Protein AF-A0A9P7J8B0-F1 (afdb_monomer_lite)

Structure (mmCIF, N/CA/C/O backbone):
data_AF-A0A9P7J8B0-F1
#
_entry.id   AF-A0A9P7J8B0-F1
#
loop_
_atom_site.group_PDB
_atom_site.id
_atom_site.type_symbol
_atom_site.label_atom_id
_atom_site.label_alt_id
_atom_site.label_comp_id
_atom_site.label_asym_id
_atom_site.label_entity_id
_atom_site.label_seq_id
_atom_site.pdbx_PDB_ins_code
_atom_site.Cartn_x
_atom_site.Cartn_y
_atom_site.Cartn_z
_atom_site.occupancy
_atom_site.B_iso_or_equiv
_atom_site.auth_seq_id
_atom_site.auth_comp_id
_atom_site.auth_asym_id
_atom_site.auth_atom_id
_atom_site.pdbx_PDB_model_num
ATOM 1 N N . MET A 1 1 ? 29.491 -67.004 5.719 1.00 37.22 1 MET A N 1
ATOM 2 C CA . MET A 1 1 ? 29.593 -65.537 5.887 1.00 37.22 1 MET A CA 1
ATOM 3 C C . MET A 1 1 ? 28.404 -64.951 5.129 1.00 37.22 1 MET A C 1
ATOM 5 O O . MET A 1 1 ? 28.504 -64.838 3.924 1.00 37.22 1 MET A O 1
ATOM 9 N N . VAL A 1 2 ? 27.178 -65.115 5.636 1.00 41.69 2 VAL A N 1
ATOM 10 C CA . VAL A 1 2 ? 26.377 -64.224 6.513 1.00 41.69 2 VAL A CA 1
ATOM 11 C C . VAL A 1 2 ? 26.100 -62.849 5.887 1.00 41.69 2 VAL A C 1
ATOM 13 O O . VAL A 1 2 ? 26.909 -61.933 6.013 1.00 41.69 2 VAL A O 1
ATOM 16 N N . ASP A 1 3 ? 24.936 -62.773 5.234 1.00 47.66 3 ASP A N 1
ATOM 17 C CA . ASP A 1 3 ? 24.148 -61.586 4.881 1.00 47.66 3 ASP A CA 1
ATOM 18 C C . ASP A 1 3 ? 23.674 -60.799 6.113 1.00 47.66 3 ASP A C 1
ATOM 20 O O . ASP A 1 3 ? 23.389 -61.406 7.147 1.00 47.66 3 ASP A O 1
ATOM 24 N N . ALA A 1 4 ? 23.479 -59.481 5.967 1.00 54.53 4 ALA A N 1
ATOM 25 C CA . ALA A 1 4 ? 22.454 -58.724 6.701 1.00 54.53 4 ALA A CA 1
ATOM 26 C C . ALA A 1 4 ? 22.261 -57.303 6.127 1.00 54.53 4 ALA A C 1
ATOM 28 O O . ALA A 1 4 ? 23.045 -56.392 6.395 1.00 54.53 4 ALA A O 1
ATOM 29 N N . SER A 1 5 ? 21.167 -57.103 5.389 1.00 54.56 5 SER A N 1
ATOM 30 C CA . SER A 1 5 ? 20.505 -55.803 5.223 1.00 54.56 5 SER A CA 1
ATOM 31 C C . SER A 1 5 ? 19.643 -55.552 6.463 1.00 54.56 5 SER A C 1
ATOM 33 O O . SER A 1 5 ? 18.895 -56.436 6.871 1.00 54.56 5 SER A O 1
ATOM 35 N N . ASN A 1 6 ? 19.772 -54.384 7.093 1.00 60.09 6 ASN A N 1
ATOM 36 C CA . ASN A 1 6 ? 19.116 -54.080 8.366 1.00 60.09 6 ASN A CA 1
ATOM 37 C C . ASN A 1 6 ? 17.975 -53.073 8.143 1.00 60.09 6 ASN A C 1
ATOM 39 O O . ASN A 1 6 ? 18.220 -51.873 8.008 1.00 60.09 6 ASN A O 1
ATOM 43 N N . ASP A 1 7 ? 16.741 -53.576 8.120 1.00 48.34 7 ASP A N 1
ATOM 44 C CA . ASP A 1 7 ? 15.512 -52.786 8.208 1.00 48.34 7 ASP A CA 1
ATOM 45 C C . ASP A 1 7 ? 15.263 -52.341 9.658 1.00 48.34 7 ASP A C 1
ATOM 47 O O . ASP A 1 7 ? 15.370 -53.132 10.599 1.00 48.34 7 ASP A O 1
ATOM 51 N N . ARG A 1 8 ? 14.867 -51.077 9.859 1.00 54.34 8 ARG A N 1
ATOM 52 C CA . ARG A 1 8 ? 14.283 -50.599 11.123 1.00 54.34 8 ARG A CA 1
ATOM 53 C C . ARG A 1 8 ? 12.963 -49.876 10.877 1.00 54.34 8 ARG A C 1
ATOM 55 O O . ARG A 1 8 ? 12.915 -48.798 10.294 1.00 54.34 8 ARG A O 1
ATOM 62 N N . VAL A 1 9 ? 11.915 -50.504 11.399 1.00 50.00 9 VAL A N 1
ATOM 63 C CA . VAL A 1 9 ? 10.541 -50.025 11.566 1.00 50.00 9 VAL A CA 1
ATOM 64 C C . VAL A 1 9 ? 10.487 -48.972 12.679 1.00 50.00 9 VAL A C 1
ATOM 66 O O . VAL A 1 9 ? 11.051 -49.188 13.752 1.00 50.00 9 VAL A O 1
ATOM 69 N N . VAL A 1 10 ? 9.771 -47.866 12.454 1.00 53.06 10 VAL A N 1
ATOM 70 C CA . VAL A 1 10 ? 9.334 -46.940 13.514 1.00 53.06 10 VAL A CA 1
ATOM 71 C C . VAL A 1 10 ? 7.856 -47.223 13.831 1.00 53.06 10 VAL A C 1
ATOM 73 O O . VAL A 1 10 ? 7.042 -47.253 12.906 1.00 53.06 10 VAL A O 1
ATOM 76 N N . PRO A 1 11 ? 7.502 -47.460 15.107 1.00 51.06 11 PRO A N 1
ATOM 77 C CA . PRO A 1 11 ? 6.135 -47.696 15.556 1.00 51.06 11 PRO A CA 1
ATOM 78 C C . PRO A 1 11 ? 5.376 -46.373 15.744 1.00 51.06 11 PRO A C 1
ATOM 80 O O . PRO A 1 11 ? 5.976 -45.353 16.071 1.00 51.06 11 PRO A O 1
ATOM 83 N N . ASP A 1 12 ? 4.051 -46.444 15.605 1.00 53.09 12 ASP A N 1
ATOM 84 C CA . ASP A 1 12 ? 3.064 -45.379 15.871 1.00 53.09 12 ASP A CA 1
ATOM 85 C C . ASP A 1 12 ? 2.659 -44.447 14.708 1.00 53.09 12 ASP A C 1
ATOM 87 O O . ASP A 1 12 ? 2.315 -43.281 14.894 1.00 53.09 12 ASP A O 1
ATOM 91 N N . ALA A 1 13 ? 2.592 -44.988 13.487 1.00 47.16 13 ALA A N 1
ATOM 92 C CA . ALA A 1 13 ? 1.747 -44.423 12.433 1.00 47.16 13 ALA A CA 1
ATOM 93 C C . ALA A 1 13 ? 0.475 -45.272 12.284 1.00 47.16 13 ALA A C 1
ATOM 95 O O . ALA A 1 13 ? 0.514 -46.394 11.778 1.00 47.16 13 ALA A O 1
ATOM 96 N N . LEU A 1 14 ? -0.664 -44.738 12.731 1.00 49.16 14 LEU A N 1
ATOM 97 C CA . LEU A 1 14 ? -1.969 -45.339 12.460 1.00 49.16 14 LEU A CA 1
ATOM 98 C C . LEU A 1 14 ? -2.249 -45.305 10.941 1.00 49.16 14 LEU A C 1
ATOM 100 O O . LEU A 1 14 ? -2.168 -44.236 10.329 1.00 49.16 14 LEU A O 1
ATOM 104 N N . PRO A 1 15 ? -2.607 -46.441 10.317 1.00 54.59 15 PRO A N 1
ATOM 105 C CA . PRO A 1 15 ? -2.931 -46.502 8.898 1.00 54.59 15 PRO A CA 1
ATOM 106 C C . PRO A 1 15 ? -4.302 -45.863 8.635 1.00 54.59 15 PRO A C 1
ATOM 108 O O . PRO A 1 15 ? -5.337 -46.397 9.036 1.00 54.59 15 PRO A O 1
ATOM 111 N N . LEU A 1 16 ? -4.336 -44.732 7.927 1.00 53.28 16 LEU A N 1
ATOM 112 C CA . LEU A 1 16 ? -5.589 -44.183 7.406 1.00 53.28 16 LEU A CA 1
ATOM 113 C C . LEU A 1 16 ? -6.029 -45.000 6.187 1.00 53.28 16 LEU A C 1
ATOM 115 O O . LEU A 1 16 ? -5.570 -44.816 5.063 1.00 53.28 16 LEU A O 1
ATOM 119 N N . THR A 1 17 ? -6.927 -45.941 6.454 1.00 52.81 17 THR A N 1
ATOM 120 C CA . THR A 1 17 ? -7.684 -46.730 5.482 1.00 52.81 17 THR A CA 1
ATOM 121 C C . THR A 1 17 ? -8.496 -45.849 4.518 1.00 52.81 17 THR A C 1
ATOM 123 O O . THR A 1 17 ? -9.108 -44.878 4.970 1.00 52.81 17 THR A O 1
ATOM 126 N N . PRO A 1 18 ? -8.643 -46.225 3.234 1.00 51.56 18 PRO A N 1
ATOM 127 C CA . PRO A 1 18 ? -9.634 -45.630 2.348 1.00 51.56 18 PRO A CA 1
ATOM 128 C C . PRO A 1 18 ? -11.002 -46.281 2.606 1.00 51.56 18 PRO A C 1
ATOM 130 O O . PRO A 1 18 ? -11.183 -47.472 2.358 1.00 51.56 18 PRO A O 1
ATOM 133 N N . GLN A 1 19 ? -11.990 -45.519 3.085 1.00 46.62 19 GLN A N 1
ATOM 134 C CA . GLN A 1 19 ? -13.380 -45.984 3.136 1.00 46.62 19 GLN A CA 1
ATOM 135 C C . GLN A 1 19 ? -14.340 -44.982 2.496 1.00 46.62 19 GLN A C 1
ATOM 137 O O . GLN A 1 19 ? -14.723 -43.967 3.069 1.00 46.62 19 GLN A O 1
ATOM 142 N N . ALA A 1 20 ? -14.775 -45.341 1.292 1.00 46.34 20 ALA A N 1
ATOM 143 C CA . ALA A 1 20 ? -16.073 -44.965 0.764 1.00 46.34 20 ALA A CA 1
ATOM 144 C C . ALA A 1 20 ? -17.175 -45.761 1.491 1.00 46.34 20 ALA A C 1
ATOM 146 O O . ALA A 1 20 ? -17.024 -46.976 1.634 1.00 46.34 20 ALA A O 1
ATOM 147 N N . LYS A 1 21 ? -18.278 -45.092 1.881 1.00 53.06 21 LYS A N 1
ATOM 148 C CA . LYS A 1 21 ? -19.697 -45.532 1.775 1.00 53.06 21 LYS A CA 1
ATOM 149 C C . LYS A 1 21 ? -20.647 -44.678 2.644 1.00 53.06 21 LYS A C 1
ATOM 151 O O . LYS A 1 21 ? -20.599 -44.691 3.865 1.00 53.06 21 LYS A O 1
ATOM 156 N N . THR A 1 22 ? -21.528 -43.948 1.959 1.00 48.28 22 THR A N 1
ATOM 157 C CA . THR A 1 22 ? -22.998 -43.906 2.141 1.00 48.28 22 THR A CA 1
ATOM 158 C C . THR A 1 22 ? -23.629 -44.354 3.478 1.00 48.28 22 THR A C 1
ATOM 160 O O . THR A 1 22 ? -23.608 -45.538 3.783 1.00 48.28 22 THR A O 1
ATOM 163 N N . GLN A 1 23 ? -24.387 -43.450 4.137 1.00 50.22 23 GLN A N 1
ATOM 164 C CA . GLN A 1 23 ? -25.724 -43.660 4.765 1.00 50.22 23 GLN A CA 1
ATOM 165 C C . GLN A 1 23 ? -26.264 -42.321 5.347 1.00 50.22 23 GLN A C 1
ATOM 167 O O . GLN A 1 23 ? -25.655 -41.721 6.216 1.00 50.22 23 GLN A O 1
ATOM 172 N N . LYS A 1 24 ? -27.245 -41.661 4.708 1.00 47.91 24 LYS A N 1
ATOM 173 C CA . LYS A 1 24 ? -28.716 -41.694 4.929 1.00 47.91 24 LYS A CA 1
ATOM 174 C C . LYS A 1 24 ? -29.258 -41.048 6.235 1.00 47.91 24 LYS A C 1
ATOM 176 O O . LYS A 1 24 ? -29.089 -41.580 7.320 1.00 47.91 24 LYS A O 1
ATOM 181 N N . LYS A 1 25 ? -30.151 -40.060 6.002 1.00 48.41 25 LYS A N 1
ATOM 182 C CA . LYS A 1 25 ? -31.385 -39.650 6.735 1.00 48.41 25 LYS A CA 1
ATOM 183 C C . LYS A 1 25 ? -31.303 -38.624 7.895 1.00 48.41 25 LYS A C 1
ATOM 185 O O . LYS A 1 25 ? -31.112 -38.992 9.044 1.00 48.41 25 LYS A O 1
ATOM 190 N N . LYS A 1 26 ? -31.833 -37.414 7.637 1.00 56.84 26 LYS A N 1
ATOM 191 C CA . LYS A 1 26 ? -33.160 -36.989 8.151 1.00 56.84 26 LYS A CA 1
ATOM 192 C C . LYS A 1 26 ? -33.756 -35.833 7.325 1.00 56.84 26 LYS A C 1
ATOM 194 O O . LYS A 1 26 ? -33.230 -34.731 7.293 1.00 56.84 26 LYS A O 1
ATOM 199 N N . ARG A 1 27 ? -34.876 -36.127 6.653 1.00 52.41 27 ARG A N 1
ATOM 200 C CA . ARG A 1 27 ? -35.791 -35.174 6.000 1.00 52.41 27 ARG A CA 1
ATOM 201 C C . ARG A 1 27 ? -36.697 -34.538 7.061 1.00 52.41 27 ARG A C 1
ATOM 203 O O . ARG A 1 27 ? -37.257 -35.273 7.873 1.00 52.41 27 ARG A O 1
ATOM 210 N N . ARG A 1 28 ? -36.966 -33.234 6.953 1.00 56.78 28 ARG A N 1
ATOM 211 C CA . ARG A 1 28 ? -38.279 -32.658 7.284 1.00 56.78 28 ARG A CA 1
ATOM 212 C C . ARG A 1 28 ? -38.699 -31.710 6.161 1.00 56.78 28 ARG A C 1
ATOM 214 O O . ARG A 1 28 ? -37.891 -30.965 5.624 1.00 56.78 28 ARG A O 1
ATOM 221 N N . SER A 1 29 ? -39.943 -31.892 5.746 1.00 44.03 29 SER A N 1
ATOM 222 C CA . SER A 1 29 ? -40.601 -31.364 4.558 1.00 44.03 29 SER A CA 1
ATOM 223 C C . SER A 1 29 ? -41.244 -30.006 4.806 1.00 44.03 29 SER A C 1
ATOM 225 O O . SER A 1 29 ? -41.962 -29.893 5.793 1.00 44.03 29 SER A O 1
ATOM 227 N N . ASN A 1 30 ? -41.149 -29.087 3.843 1.00 51.12 30 ASN A N 1
ATOM 228 C CA . ASN A 1 30 ? -42.168 -28.059 3.621 1.00 51.12 30 ASN A CA 1
ATOM 229 C C . ASN A 1 30 ? -42.712 -28.229 2.196 1.00 51.12 30 ASN A C 1
ATOM 231 O O . ASN A 1 30 ? -41.947 -28.319 1.237 1.00 51.12 30 ASN A O 1
ATOM 235 N N . LYS A 1 31 ? -44.035 -28.364 2.089 1.00 53.16 31 LYS A N 1
ATOM 236 C CA . LYS A 1 31 ? -44.800 -28.532 0.849 1.00 53.16 31 LYS A CA 1
ATOM 237 C C . LYS A 1 31 ? -45.424 -27.172 0.494 1.00 53.16 31 LYS A C 1
ATOM 239 O O . LYS A 1 31 ? -46.078 -26.611 1.371 1.00 53.16 31 LYS A O 1
ATOM 244 N N . PRO A 1 32 ? -45.264 -26.650 -0.732 1.00 48.50 32 PRO A N 1
ATOM 245 C CA . PRO A 1 32 ? -46.053 -25.524 -1.225 1.00 48.50 32 PRO A CA 1
ATOM 246 C C . PRO A 1 32 ? -47.445 -26.004 -1.670 1.00 48.50 32 PRO A C 1
ATOM 248 O O . PRO A 1 32 ? -47.587 -27.113 -2.192 1.00 48.50 32 PRO A O 1
ATOM 251 N N . LYS A 1 33 ? -48.473 -25.177 -1.452 1.00 57.22 33 LYS A N 1
ATOM 252 C CA . LYS A 1 33 ? -49.839 -25.402 -1.940 1.00 57.22 33 LYS A CA 1
ATOM 253 C C . LYS A 1 33 ? -50.182 -24.312 -2.963 1.00 57.22 33 LYS A C 1
ATOM 255 O O . LYS A 1 33 ? -50.280 -23.147 -2.609 1.00 57.22 33 LYS A O 1
ATOM 260 N N . THR A 1 34 ? -50.232 -24.769 -4.210 1.00 37.31 34 THR A N 1
ATOM 261 C CA . THR A 1 34 ? -51.051 -24.391 -5.374 1.00 37.31 34 THR A CA 1
ATOM 262 C C . THR A 1 34 ? -51.676 -22.991 -5.448 1.00 37.31 34 THR A C 1
ATOM 264 O O . THR A 1 34 ? -52.534 -22.649 -4.640 1.00 37.31 34 THR A O 1
ATOM 267 N N . ALA A 1 35 ? -51.328 -22.273 -6.522 1.00 47.09 35 ALA A N 1
ATOM 268 C CA . ALA A 1 35 ? -52.166 -21.275 -7.182 1.00 47.09 35 ALA A CA 1
ATOM 269 C C . ALA A 1 35 ? -52.715 -21.876 -8.490 1.00 47.09 35 ALA A C 1
ATOM 271 O O . ALA A 1 35 ? -52.088 -22.756 -9.084 1.00 47.09 35 ALA A O 1
ATOM 272 N N . ASP A 1 36 ? -53.912 -21.427 -8.842 1.00 43.44 36 ASP A N 1
ATOM 273 C CA . ASP A 1 36 ? -54.816 -21.924 -9.877 1.00 43.44 36 ASP A CA 1
ATOM 274 C C . ASP A 1 36 ? -54.321 -21.669 -11.316 1.00 43.44 36 ASP A C 1
ATOM 276 O O . ASP A 1 36 ? -53.534 -20.758 -11.567 1.00 43.44 36 ASP A O 1
ATOM 280 N N . SER A 1 37 ? -54.792 -22.496 -12.250 1.00 44.25 37 SER A N 1
ATOM 281 C CA . SER A 1 37 ? -54.532 -22.459 -13.706 1.00 44.25 37 SER A CA 1
ATOM 282 C C . SER A 1 37 ? -55.530 -21.508 -14.420 1.00 44.25 37 SER A C 1
ATOM 284 O O . SER A 1 37 ? -56.489 -21.112 -13.755 1.00 44.25 37 SER A O 1
ATOM 286 N N . PRO A 1 38 ? -55.389 -21.125 -15.722 1.00 50.50 38 PRO A N 1
ATOM 287 C CA . PRO A 1 38 ? -55.465 -22.075 -16.851 1.00 50.50 38 PRO A CA 1
ATOM 288 C C . PRO A 1 38 ? -54.654 -21.755 -18.144 1.00 50.50 38 PRO A C 1
ATOM 290 O O . PRO A 1 38 ? -54.048 -20.700 -18.282 1.00 50.50 38 PRO A O 1
ATOM 293 N N . ALA A 1 39 ? -54.681 -22.766 -19.034 1.00 42.56 39 ALA A N 1
ATOM 294 C CA . ALA A 1 39 ? -54.384 -22.930 -20.481 1.00 42.56 39 ALA A CA 1
ATOM 295 C C . ALA A 1 39 ? -54.225 -21.666 -21.376 1.00 42.56 39 ALA A C 1
ATOM 297 O O . ALA A 1 39 ? -54.766 -20.621 -21.054 1.00 42.56 39 ALA A O 1
ATOM 298 N N . GLU A 1 40 ? -53.520 -21.641 -22.521 1.00 42.50 40 GLU A N 1
ATOM 299 C CA . GLU A 1 40 ? -53.492 -22.515 -23.722 1.00 42.50 40 GLU A CA 1
ATOM 300 C C . GLU A 1 40 ? -52.132 -22.329 -24.468 1.00 42.50 40 GLU A C 1
ATOM 302 O O . GLU A 1 40 ? -51.469 -21.313 -24.294 1.00 42.50 40 GLU A O 1
ATOM 307 N N . GLY A 1 41 ? -51.542 -23.321 -25.155 1.00 38.69 41 GLY A N 1
ATOM 308 C CA . GLY A 1 41 ? -51.809 -23.661 -26.569 1.00 38.69 41 GLY A CA 1
ATOM 309 C C . GLY A 1 41 ? -50.985 -22.786 -27.544 1.00 38.69 41 GLY A C 1
ATOM 310 O O . GLY A 1 41 ? -51.337 -21.647 -27.784 1.00 38.69 41 GLY A O 1
ATOM 311 N N . SER A 1 42 ? -49.812 -23.219 -28.024 1.00 35.59 42 SER A N 1
ATOM 312 C CA . SER A 1 42 ? -49.605 -23.889 -29.330 1.00 35.59 42 SER A CA 1
ATOM 313 C C . SER A 1 42 ? -49.002 -22.971 -30.418 1.00 35.59 42 SER A C 1
ATOM 315 O O . SER A 1 42 ? -49.669 -22.070 -30.896 1.00 35.59 42 SER A O 1
ATOM 317 N N . VAL A 1 43 ? -47.756 -23.289 -30.812 1.00 44.00 43 VAL A N 1
ATOM 318 C CA . VAL A 1 43 ? -47.143 -23.268 -32.168 1.00 44.00 43 VAL A CA 1
ATOM 319 C C . VAL A 1 43 ? -47.371 -22.047 -33.082 1.00 44.00 43 VAL A C 1
ATOM 321 O O . VAL A 1 43 ? -48.499 -21.776 -33.454 1.00 44.00 43 VAL A O 1
ATOM 324 N N . ILE A 1 44 ? -46.281 -21.438 -33.582 1.00 40.12 44 ILE A N 1
ATOM 325 C CA . ILE A 1 44 ? -45.977 -21.216 -35.021 1.00 40.12 44 ILE A CA 1
ATOM 326 C C . ILE A 1 44 ? -44.535 -20.685 -35.144 1.00 40.12 44 ILE A C 1
ATOM 328 O O . ILE A 1 44 ? -44.157 -19.686 -34.539 1.00 40.12 44 ILE A O 1
ATOM 332 N N . VAL A 1 45 ? -43.734 -21.399 -35.934 1.00 46.50 45 VAL A N 1
ATOM 333 C CA . VAL A 1 45 ? -42.447 -20.966 -36.492 1.00 46.50 45 VAL A CA 1
ATOM 334 C C . VAL A 1 45 ? -42.747 -20.297 -37.830 1.00 46.50 45 VAL A C 1
ATOM 336 O O . VAL A 1 45 ? -43.443 -20.917 -38.625 1.00 46.50 45 VAL A O 1
ATOM 339 N N . THR A 1 46 ? -42.165 -19.133 -38.118 1.00 39.28 46 THR A N 1
ATOM 340 C CA . THR A 1 46 ? -41.770 -18.761 -39.490 1.00 39.28 46 THR A CA 1
ATOM 341 C C . THR A 1 46 ? -40.693 -17.684 -39.457 1.00 39.28 46 THR A C 1
ATOM 343 O O . THR A 1 46 ? -40.873 -16.618 -38.876 1.00 39.28 46 THR A O 1
ATOM 346 N N . ASP A 1 47 ? -39.588 -18.020 -40.106 1.00 45.22 47 ASP A N 1
ATOM 347 C CA . ASP A 1 47 ? -38.444 -17.193 -40.461 1.00 45.22 47 ASP A CA 1
ATOM 348 C C . ASP A 1 47 ? -38.728 -16.553 -41.832 1.00 45.22 47 ASP A C 1
ATOM 350 O O . ASP A 1 47 ? -39.146 -17.274 -42.739 1.00 45.22 47 ASP A O 1
ATOM 354 N N . THR A 1 48 ? -38.524 -15.243 -42.013 1.00 46.06 48 THR A N 1
ATOM 355 C CA . THR A 1 48 ? -38.495 -14.619 -43.352 1.00 46.06 48 THR A CA 1
ATOM 356 C C . THR A 1 48 ? -37.654 -13.343 -43.384 1.00 46.06 48 THR A C 1
ATOM 358 O O . THR A 1 48 ? -37.977 -12.330 -42.767 1.00 46.06 48 THR A O 1
ATOM 361 N N . VAL A 1 49 ? -36.609 -13.430 -44.200 1.00 47.94 49 VAL A N 1
ATOM 362 C CA . VAL A 1 49 ? -35.745 -12.393 -44.774 1.00 47.94 49 VAL A CA 1
ATOM 363 C C . VAL A 1 49 ? -36.535 -11.391 -45.635 1.00 47.94 49 VAL A C 1
ATOM 365 O O . VAL A 1 49 ? -37.346 -11.828 -46.447 1.00 47.94 49 VAL A O 1
ATOM 368 N N . SER A 1 50 ? -36.244 -10.084 -45.520 1.00 43.34 50 SER A N 1
ATOM 369 C CA . SER A 1 50 ? -36.248 -9.025 -46.576 1.00 43.34 50 SER A CA 1
ATOM 370 C C . SER A 1 50 ? -36.186 -7.639 -45.899 1.00 43.34 50 SER A C 1
ATOM 372 O O . SER A 1 50 ? -37.010 -7.351 -45.043 1.00 43.34 50 SER A O 1
ATOM 374 N N . ALA A 1 51 ? -35.129 -6.831 -46.043 1.00 41.56 51 ALA A N 1
ATOM 375 C CA . ALA A 1 51 ? -34.728 -6.012 -47.202 1.00 41.56 51 ALA A CA 1
ATOM 376 C C . ALA A 1 51 ? -35.616 -4.767 -47.451 1.00 41.56 51 ALA A C 1
ATOM 378 O O . ALA A 1 51 ? -36.827 -4.907 -47.580 1.00 41.56 51 ALA A O 1
ATOM 379 N N . ALA A 1 52 ? -34.947 -3.602 -47.587 1.00 42.81 52 ALA A N 1
ATOM 380 C CA . ALA A 1 52 ? -35.348 -2.284 -48.146 1.00 42.81 52 ALA A CA 1
ATOM 381 C C . ALA A 1 52 ? -35.147 -1.144 -47.120 1.00 42.81 52 ALA A C 1
ATOM 383 O O . ALA A 1 52 ? -35.931 -0.984 -46.195 1.00 42.81 52 ALA A O 1
ATOM 384 N N . LEU A 1 53 ? -34.035 -0.397 -47.118 1.00 43.22 53 LEU A N 1
ATOM 385 C CA . LEU A 1 53 ? -33.619 0.610 -48.110 1.00 43.22 53 LEU A CA 1
ATOM 386 C C . LEU A 1 53 ? -34.761 1.556 -48.521 1.00 43.22 53 LEU A C 1
ATOM 388 O O . LEU A 1 53 ? -35.351 1.372 -49.578 1.00 43.22 53 LEU A O 1
ATOM 392 N N . VAL A 1 54 ? -35.005 2.612 -47.736 1.00 43.91 54 VAL A N 1
ATOM 393 C CA . VAL A 1 54 ? -35.540 3.875 -48.273 1.00 43.91 54 VAL A CA 1
ATOM 394 C C . VAL A 1 54 ? -34.829 5.057 -47.619 1.00 43.91 54 VAL A C 1
ATOM 396 O O . VAL A 1 54 ? -35.007 5.381 -46.450 1.00 43.91 54 VAL A O 1
ATOM 399 N N . HIS A 1 55 ? -34.017 5.684 -48.456 1.00 44.16 55 HIS A N 1
ATOM 400 C CA . HIS A 1 55 ? -33.405 6.995 -48.345 1.00 44.16 55 HIS A CA 1
ATOM 401 C C . HIS A 1 55 ? -34.503 8.077 -48.352 1.00 44.16 55 HIS A C 1
ATOM 403 O O . HIS A 1 55 ? -35.268 8.141 -49.317 1.00 44.16 55 HIS A O 1
ATOM 409 N N . ARG A 1 56 ? -34.591 8.948 -47.334 1.00 42.12 56 ARG A N 1
ATOM 410 C CA . ARG A 1 56 ? -35.299 10.240 -47.458 1.00 42.12 56 ARG A CA 1
ATOM 411 C C . ARG A 1 56 ? -34.850 11.254 -46.397 1.00 42.12 56 ARG A C 1
ATOM 413 O O . ARG A 1 56 ? -35.312 11.216 -45.264 1.00 42.12 56 ARG A O 1
ATOM 420 N N . ALA A 1 57 ? -33.970 12.168 -46.802 1.00 45.00 57 ALA A N 1
ATOM 421 C CA . ALA A 1 57 ? -33.784 13.463 -46.150 1.00 45.00 57 ALA A CA 1
ATOM 422 C C . ALA A 1 57 ? -34.966 14.390 -46.490 1.00 45.00 57 ALA A C 1
ATOM 424 O O . ALA A 1 57 ? -35.537 14.279 -47.583 1.00 45.00 57 ALA A O 1
ATOM 425 N N . PRO A 1 58 ? -35.352 15.278 -45.566 1.00 49.81 58 PRO A N 1
ATOM 426 C CA . PRO A 1 58 ? -35.593 16.663 -45.966 1.00 49.81 58 PRO A CA 1
ATOM 427 C C . PRO A 1 58 ? -34.993 17.702 -45.005 1.00 49.81 58 PRO A C 1
ATOM 429 O O . PRO A 1 58 ? -34.704 17.434 -43.843 1.00 49.81 58 PRO A O 1
ATOM 432 N N . GLU A 1 59 ? -34.826 18.882 -45.590 1.00 43.84 59 GLU A N 1
ATOM 433 C CA . GLU A 1 59 ? -34.024 20.047 -45.227 1.00 43.84 59 GLU A CA 1
ATOM 434 C C . GLU A 1 59 ? -34.495 20.879 -44.019 1.00 43.84 59 GLU A C 1
ATOM 436 O O . GLU A 1 59 ? -35.570 20.705 -43.447 1.00 43.84 59 GLU A O 1
ATOM 441 N N . GLU A 1 60 ? -33.614 21.823 -43.691 1.00 48.12 60 GLU A N 1
ATOM 442 C CA . GLU A 1 60 ? -33.643 22.849 -42.658 1.00 48.12 60 GLU A CA 1
ATOM 443 C C . GLU A 1 60 ? -34.789 23.868 -42.807 1.00 48.12 60 GLU A C 1
ATOM 445 O O . GLU A 1 60 ? -35.027 24.414 -43.882 1.00 48.12 60 GLU A O 1
ATOM 450 N N . ALA A 1 61 ? -35.428 24.225 -41.685 1.00 46.94 61 ALA A N 1
ATOM 451 C CA . ALA A 1 61 ? -36.177 25.476 -41.542 1.00 46.94 61 ALA A CA 1
ATOM 452 C C . ALA A 1 61 ? -36.216 25.940 -40.070 1.00 46.94 61 ALA A C 1
ATOM 454 O O . ALA A 1 61 ? -37.117 25.628 -39.301 1.00 46.94 61 ALA A O 1
ATOM 455 N N . HIS A 1 62 ? -35.156 26.648 -39.688 1.00 35.00 62 HIS A N 1
ATOM 456 C CA . HIS A 1 62 ? -35.127 27.933 -38.980 1.00 35.00 62 HIS A CA 1
ATOM 457 C C . HIS A 1 62 ? -36.389 28.391 -38.172 1.00 35.00 62 HIS A C 1
ATOM 459 O O . HIS A 1 62 ? -37.438 28.686 -38.740 1.00 35.00 62 HIS A O 1
ATOM 465 N N . VAL A 1 63 ? -36.152 28.676 -36.873 1.00 36.69 63 VAL A N 1
ATOM 466 C CA . VAL A 1 63 ? -36.651 29.821 -36.054 1.00 36.69 63 VAL A CA 1
ATOM 467 C C . VAL A 1 63 ? -37.720 29.597 -34.951 1.00 36.69 63 VAL A C 1
ATOM 469 O O . VAL A 1 63 ? -38.860 29.239 -35.218 1.00 36.69 63 VAL A O 1
ATOM 472 N N . LYS A 1 64 ? -37.340 30.092 -33.750 1.00 41.53 64 LYS A N 1
ATOM 473 C CA . LYS A 1 64 ? -38.115 30.663 -32.613 1.00 41.53 64 LYS A CA 1
ATOM 474 C C . LYS A 1 64 ? -38.520 29.766 -31.432 1.00 41.53 64 LYS A C 1
ATOM 476 O O . LYS A 1 64 ? -39.616 29.234 -31.346 1.00 41.53 64 LYS A O 1
ATOM 481 N N . GLU A 1 65 ? -37.589 29.728 -30.475 1.00 37.16 65 GLU A N 1
ATOM 482 C CA . GLU A 1 65 ? -37.736 30.226 -29.094 1.00 37.16 65 GLU A CA 1
ATOM 483 C C . GLU A 1 65 ? -39.051 29.955 -28.340 1.00 37.16 65 GLU A C 1
ATOM 485 O O . GLU A 1 65 ? -40.028 30.689 -28.450 1.00 37.16 65 GLU A O 1
ATOM 490 N N . GLY A 1 66 ? -38.949 29.003 -27.406 1.00 40.62 66 GLY A N 1
ATOM 491 C CA . GLY A 1 66 ? -39.361 29.204 -26.016 1.00 40.62 66 GLY A CA 1
ATOM 492 C C . GLY A 1 66 ? -40.779 28.770 -25.653 1.00 40.62 66 GLY A C 1
ATOM 493 O O . GLY A 1 66 ? -41.724 29.515 -25.877 1.00 40.62 66 GLY A O 1
ATOM 494 N N . THR A 1 67 ? -40.912 27.622 -24.967 1.00 32.50 67 THR A N 1
ATOM 495 C CA . THR A 1 67 ? -41.459 27.514 -23.588 1.00 32.50 67 THR A CA 1
ATOM 496 C C . THR A 1 67 ? -41.556 26.038 -23.147 1.00 32.50 67 THR A C 1
ATOM 498 O O . THR A 1 67 ? -42.421 25.300 -23.593 1.00 32.50 67 THR A O 1
ATOM 501 N N . VAL A 1 68 ? -40.630 25.647 -22.260 1.00 44.44 68 VAL A N 1
ATOM 502 C CA . VAL A 1 68 ? -40.713 24.676 -21.141 1.00 44.44 68 VAL A CA 1
ATOM 503 C C . VAL A 1 68 ? -41.644 23.454 -21.270 1.00 44.44 68 VAL A C 1
ATOM 505 O O . VAL A 1 68 ? -42.852 23.581 -21.105 1.00 44.44 68 VAL A O 1
ATOM 508 N N . THR A 1 69 ? -41.071 22.242 -21.331 1.00 33.81 69 THR A N 1
ATOM 509 C CA . THR A 1 69 ? -41.376 21.121 -20.404 1.00 33.81 69 THR A CA 1
ATOM 510 C C . THR A 1 69 ? -40.440 19.921 -20.624 1.00 33.81 69 THR A C 1
ATOM 512 O O . THR A 1 69 ? -40.242 19.498 -21.751 1.00 33.81 69 THR A O 1
ATOM 515 N N . LEU A 1 70 ? -39.859 19.450 -19.509 1.00 45.34 70 LEU A N 1
ATOM 516 C CA . LEU A 1 70 ? -39.431 18.087 -19.134 1.00 45.34 70 LEU A CA 1
ATOM 517 C C . LEU A 1 70 ? -38.922 17.078 -20.189 1.00 45.34 70 LEU A C 1
ATOM 519 O O . LEU A 1 70 ? -39.582 16.805 -21.176 1.00 45.34 70 LEU A O 1
ATOM 523 N N . GLU A 1 71 ? -37.853 16.372 -19.780 1.00 38.22 71 GLU A N 1
ATOM 524 C CA . GLU A 1 71 ? -37.452 15.027 -20.240 1.00 38.22 71 GLU A CA 1
ATOM 525 C C . GLU A 1 71 ? -36.517 14.972 -21.464 1.00 38.22 71 GLU A C 1
ATOM 527 O O . GLU A 1 71 ? -36.942 14.992 -22.607 1.00 38.22 71 GLU A O 1
ATOM 532 N N . LEU A 1 72 ? -35.209 14.836 -21.227 1.00 42.06 72 LEU A N 1
ATOM 533 C CA . LEU A 1 72 ? -34.530 13.560 -21.467 1.00 42.06 72 LEU A CA 1
ATOM 534 C C . LEU A 1 72 ? -33.095 13.612 -20.936 1.00 42.06 72 LEU A C 1
ATOM 536 O O . LEU A 1 72 ? -32.300 14.502 -21.228 1.00 42.06 72 LEU A O 1
ATOM 540 N N . VAL A 1 73 ? -32.804 12.607 -20.126 1.00 40.38 73 VAL A N 1
ATOM 541 C CA . VAL A 1 73 ? -31.489 12.243 -19.624 1.00 40.38 73 VAL A CA 1
ATOM 542 C C . VAL A 1 73 ? -30.598 11.913 -20.820 1.00 40.38 73 VAL A C 1
ATOM 544 O O . VAL A 1 73 ? -30.823 10.913 -21.497 1.00 40.38 73 VAL A O 1
ATOM 547 N N . ALA A 1 74 ? -29.584 12.739 -21.072 1.00 36.31 74 ALA A N 1
ATOM 548 C CA . ALA A 1 74 ? -28.449 12.318 -21.879 1.00 36.31 74 ALA A CA 1
ATOM 549 C C . ALA A 1 74 ? -27.693 11.237 -21.081 1.00 36.31 74 ALA A C 1
ATOM 551 O O . ALA A 1 74 ? -27.302 11.500 -19.935 1.00 36.31 74 ALA A O 1
ATOM 552 N N . PRO A 1 75 ? -27.528 10.014 -21.613 1.00 41.06 75 PRO A N 1
ATOM 553 C CA . PRO A 1 75 ? -26.659 9.033 -20.995 1.00 41.06 75 PRO A CA 1
ATOM 554 C C . PRO A 1 75 ? -25.235 9.585 -21.002 1.00 41.06 75 PRO A C 1
ATOM 556 O O . PRO A 1 75 ? -24.702 9.970 -22.038 1.00 41.06 75 PRO A O 1
ATOM 559 N N . SER A 1 76 ? -24.675 9.644 -19.796 1.00 38.16 76 SER A N 1
ATOM 560 C CA . SER A 1 76 ? -23.259 9.812 -19.503 1.00 38.16 76 SER A CA 1
ATOM 561 C C . SER A 1 76 ? -22.403 9.130 -20.566 1.00 38.16 76 SER A C 1
ATOM 563 O O . SER A 1 76 ? -22.525 7.924 -20.772 1.00 38.16 76 SER A O 1
ATOM 565 N N . GLU A 1 77 ? -21.520 9.900 -21.195 1.00 41.69 77 GLU A N 1
ATOM 566 C CA . GLU A 1 77 ? -20.353 9.375 -21.890 1.00 41.69 77 GLU A CA 1
ATOM 567 C C . GLU A 1 77 ? -19.493 8.658 -20.844 1.00 41.69 77 GLU A C 1
ATOM 569 O O . GLU A 1 77 ? -18.666 9.247 -20.146 1.00 41.69 77 GLU A O 1
ATOM 574 N N . ASP A 1 78 ? -19.767 7.370 -20.658 1.00 42.34 78 ASP A N 1
ATOM 575 C CA . ASP A 1 78 ? -18.805 6.459 -20.068 1.00 42.34 78 ASP A CA 1
ATOM 576 C C . ASP A 1 78 ? -17.555 6.506 -20.959 1.00 42.34 78 ASP A C 1
ATOM 578 O O . ASP A 1 78 ? -17.666 6.262 -22.163 1.00 42.34 78 ASP A O 1
ATOM 582 N N . PRO A 1 79 ? -16.360 6.816 -20.424 1.00 51.34 79 PRO A N 1
ATOM 583 C CA . PRO A 1 79 ? -15.144 6.673 -21.199 1.00 51.34 79 PRO A CA 1
ATOM 584 C C . PRO A 1 79 ? -14.994 5.196 -21.556 1.00 51.34 79 PRO A C 1
ATOM 586 O O . PRO A 1 79 ? -14.783 4.344 -20.683 1.00 51.34 79 PRO A O 1
ATOM 589 N N . THR A 1 80 ? -15.145 4.926 -22.852 1.00 40.38 80 THR A N 1
ATOM 590 C CA . THR A 1 80 ? -14.853 3.663 -23.512 1.00 40.38 80 THR A CA 1
ATOM 591 C C . THR A 1 80 ? -13.539 3.127 -22.973 1.00 40.38 80 THR A C 1
ATOM 593 O O . THR A 1 80 ? -12.485 3.757 -23.042 1.00 40.38 80 THR A O 1
ATOM 596 N N . PHE A 1 81 ? -13.648 1.963 -22.353 1.00 49.38 81 PHE A N 1
ATOM 597 C CA . PHE A 1 81 ? -12.584 1.249 -21.675 1.00 49.38 81 PHE A CA 1
ATOM 598 C C . PHE A 1 81 ? -11.727 0.494 -22.703 1.00 49.38 81 PHE A C 1
ATOM 600 O O . PHE A 1 81 ? -11.476 -0.692 -22.527 1.00 49.38 81 PHE A O 1
ATOM 607 N N . ASP A 1 82 ? -11.301 1.169 -23.768 1.00 47.38 82 ASP A N 1
ATOM 608 C CA . ASP A 1 82 ? -10.500 0.583 -24.842 1.00 47.38 82 ASP A CA 1
ATOM 609 C C . ASP A 1 82 ? -9.098 1.190 -24.836 1.00 47.38 82 ASP A C 1
ATOM 611 O O . ASP A 1 82 ? -8.762 2.071 -25.616 1.00 47.38 82 ASP A O 1
ATOM 615 N N . ASP A 1 83 ? -8.274 0.689 -23.917 1.00 41.69 83 ASP A N 1
ATOM 616 C CA . ASP A 1 83 ? -6.825 0.629 -24.118 1.00 41.69 83 ASP A CA 1
ATOM 617 C C . ASP A 1 83 ? -6.300 -0.660 -23.470 1.00 41.69 83 ASP A C 1
ATOM 619 O O . ASP A 1 83 ? -5.773 -0.691 -22.358 1.00 41.69 83 ASP A O 1
ATOM 623 N N . LEU A 1 84 ? -6.613 -1.780 -24.126 1.00 51.19 84 LEU A N 1
ATOM 624 C CA . LEU A 1 84 ? -6.148 -3.129 -23.777 1.00 51.19 84 LEU A CA 1
ATOM 625 C C . LEU A 1 84 ? -5.117 -3.658 -24.789 1.00 51.19 84 LEU A C 1
ATOM 627 O O . LEU A 1 84 ? -4.768 -4.838 -24.748 1.00 51.19 84 LEU A O 1
ATOM 631 N N . THR A 1 85 ? -4.638 -2.820 -25.711 1.00 48.69 85 THR A N 1
ATOM 632 C CA . THR A 1 85 ? -3.749 -3.244 -26.806 1.00 48.69 85 THR A CA 1
ATOM 633 C C . THR A 1 85 ? -2.274 -2.961 -26.552 1.00 48.69 85 THR A C 1
ATOM 635 O O . THR A 1 85 ? -1.425 -3.567 -27.202 1.00 48.69 85 THR A O 1
ATOM 638 N N . THR A 1 86 ? -1.935 -2.153 -25.549 1.00 54.62 86 THR A N 1
ATOM 639 C CA . THR A 1 86 ? -0.617 -2.216 -24.912 1.00 54.62 86 THR A CA 1
ATOM 640 C C . THR A 1 86 ? -0.719 -3.183 -23.737 1.00 54.62 86 THR A C 1
ATOM 642 O O . THR A 1 86 ? -1.659 -3.120 -22.946 1.00 54.62 86 THR A O 1
ATOM 645 N N . LYS A 1 87 ? 0.197 -4.155 -23.630 1.00 64.69 87 LYS A N 1
ATOM 646 C CA . LYS A 1 87 ? 0.226 -5.074 -22.482 1.00 64.69 87 LYS A CA 1
ATOM 647 C C . LYS A 1 87 ? 0.425 -4.232 -21.223 1.00 64.69 87 LYS A C 1
ATOM 649 O O . LYS A 1 87 ? 1.551 -3.841 -20.930 1.00 64.69 87 LYS A O 1
ATOM 654 N N . SER A 1 88 ? -0.661 -3.922 -20.515 1.00 73.25 88 SER A N 1
ATOM 655 C CA . SER A 1 88 ? -0.593 -3.124 -19.298 1.00 73.25 88 SER A CA 1
ATOM 656 C C . SER A 1 88 ? 0.380 -3.794 -18.340 1.00 73.25 88 SER A C 1
ATOM 658 O O . SER A 1 88 ? 0.277 -4.999 -18.102 1.00 73.25 88 SER A O 1
ATOM 660 N N . SER A 1 89 ? 1.328 -3.027 -17.810 1.00 85.94 89 SER A N 1
ATOM 661 C CA . SER A 1 89 ? 2.322 -3.537 -16.874 1.00 85.94 89 SER A CA 1
ATOM 662 C C . SER A 1 89 ? 1.649 -4.326 -15.740 1.00 85.94 89 SER A C 1
ATOM 664 O O . SER A 1 89 ? 0.601 -3.901 -15.234 1.00 85.94 89 SER A O 1
ATOM 666 N N . PRO A 1 90 ? 2.221 -5.461 -15.286 1.00 91.12 90 PRO A N 1
ATOM 667 C CA . PRO A 1 90 ? 1.649 -6.262 -14.200 1.00 91.12 90 PRO A CA 1
ATOM 668 C C . PRO A 1 90 ? 1.317 -5.444 -12.940 1.00 91.12 90 PRO A C 1
ATOM 670 O O . PRO A 1 90 ? 0.382 -5.765 -12.198 1.00 91.12 90 PRO A O 1
ATOM 673 N N . VAL A 1 91 ? 2.057 -4.353 -12.704 1.00 90.44 91 VAL A N 1
ATOM 674 C CA . VAL A 1 91 ? 1.813 -3.416 -11.601 1.00 90.44 91 VAL A CA 1
ATOM 675 C C . VAL A 1 91 ? 0.534 -2.603 -11.832 1.00 90.44 91 VAL A C 1
ATOM 677 O O . VAL A 1 91 ? -0.287 -2.468 -10.917 1.00 90.44 91 VAL A O 1
ATOM 680 N N . VAL A 1 92 ? 0.322 -2.112 -13.054 1.00 93.50 92 VAL A N 1
ATOM 681 C CA . VAL A 1 92 ? -0.890 -1.386 -13.459 1.00 93.50 92 VAL A CA 1
ATOM 682 C C . VAL A 1 92 ? -2.119 -2.289 -13.347 1.00 93.50 92 VAL A C 1
ATOM 684 O O . VAL A 1 92 ? -3.131 -1.873 -12.771 1.00 93.50 92 VAL A O 1
ATOM 687 N N . GLU A 1 93 ? -2.026 -3.552 -13.771 1.00 94.12 93 GLU A N 1
ATOM 688 C CA . GLU A 1 93 ? -3.115 -4.522 -13.609 1.00 94.12 93 GLU A CA 1
ATOM 689 C C . GLU A 1 93 ? -3.492 -4.747 -12.140 1.00 94.12 93 GLU A C 1
ATOM 691 O O . GLU A 1 93 ? -4.676 -4.824 -11.786 1.00 94.12 93 GLU A O 1
ATOM 696 N N . LEU A 1 94 ? -2.492 -4.872 -11.262 1.00 94.75 94 LEU A N 1
ATOM 697 C CA . LEU A 1 94 ? -2.707 -5.063 -9.830 1.00 94.75 94 LEU A CA 1
ATOM 698 C C . LEU A 1 94 ? -3.413 -3.846 -9.224 1.00 94.75 94 LEU A C 1
ATOM 700 O O . LEU A 1 94 ? -4.395 -4.001 -8.487 1.00 94.75 94 LEU A O 1
ATOM 704 N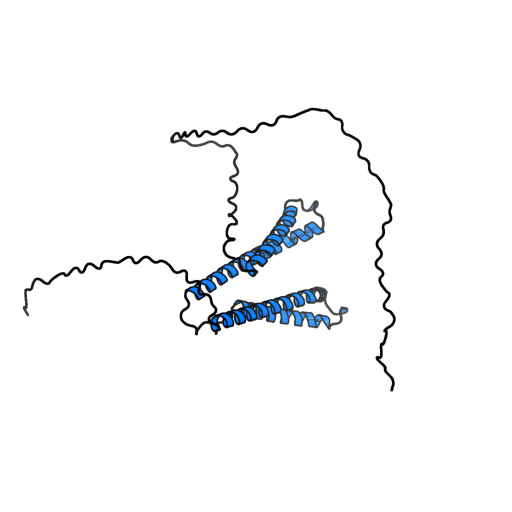 N . LEU A 1 95 ? -2.966 -2.635 -9.563 1.00 95.50 95 LEU A N 1
ATOM 705 C CA . LEU A 1 95 ? -3.603 -1.393 -9.123 1.0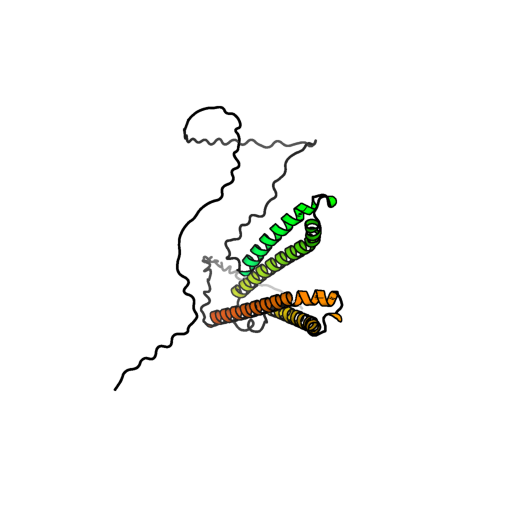0 95.50 95 LEU A CA 1
ATOM 706 C C . LEU A 1 95 ? -5.036 -1.283 -9.635 1.00 95.50 95 LEU A C 1
ATOM 708 O O . LEU A 1 95 ? -5.934 -0.914 -8.877 1.00 95.50 95 LEU A O 1
ATOM 712 N N . GLN A 1 96 ? -5.286 -1.676 -10.879 1.00 96.31 96 GLN A N 1
ATOM 713 C CA . GLN A 1 96 ? -6.618 -1.667 -11.467 1.00 96.31 96 GLN A CA 1
ATOM 714 C C . GLN A 1 96 ? -7.555 -2.672 -10.782 1.00 96.31 96 GLN A C 1
ATOM 716 O O . GLN A 1 96 ? -8.702 -2.335 -10.473 1.00 96.31 96 GLN A O 1
ATOM 721 N N . LYS A 1 97 ? -7.073 -3.879 -10.458 1.00 97.31 97 LYS A N 1
ATOM 722 C CA . LYS A 1 97 ? -7.813 -4.870 -9.654 1.00 97.31 97 LYS A CA 1
ATOM 723 C C . LYS A 1 97 ? -8.147 -4.309 -8.268 1.00 97.31 97 LYS A C 1
ATOM 725 O O . LYS A 1 97 ? -9.294 -4.410 -7.822 1.00 97.31 97 LYS A O 1
ATOM 730 N N . ARG A 1 98 ? -7.186 -3.653 -7.610 1.00 95.81 98 ARG A N 1
ATOM 731 C CA . ARG A 1 98 ? -7.381 -3.022 -6.294 1.00 95.81 98 ARG A CA 1
ATOM 732 C C . ARG A 1 98 ? -8.377 -1.865 -6.351 1.00 95.81 98 ARG A C 1
ATOM 734 O O . ARG A 1 98 ? -9.254 -1.795 -5.493 1.00 95.81 98 ARG A O 1
ATOM 741 N N . LEU A 1 99 ? -8.303 -1.015 -7.375 1.00 97.50 99 LEU A N 1
ATOM 742 C CA . LEU A 1 99 ? -9.263 0.063 -7.623 1.00 97.50 99 LEU A CA 1
ATOM 743 C C . LEU A 1 99 ? -10.674 -0.487 -7.845 1.00 97.50 99 LEU A C 1
ATOM 745 O O . LEU A 1 99 ? -11.609 -0.021 -7.202 1.00 97.50 99 LEU A O 1
ATOM 749 N N . LYS A 1 100 ? -10.843 -1.532 -8.667 1.00 97.75 100 LYS A N 1
ATOM 750 C CA . LYS A 1 100 ? -12.146 -2.193 -8.868 1.00 97.75 100 LYS A CA 1
ATOM 751 C C . LYS A 1 100 ? -12.721 -2.729 -7.550 1.00 97.75 100 LYS A C 1
ATOM 753 O O . LYS A 1 100 ? -13.899 -2.519 -7.264 1.00 97.75 100 LYS A O 1
ATOM 758 N N . ALA A 1 101 ? -11.906 -3.392 -6.728 1.00 97.25 101 ALA A N 1
ATOM 759 C CA . ALA A 1 101 ? -12.337 -3.904 -5.426 1.00 97.25 101 ALA A CA 1
ATOM 760 C C . ALA A 1 101 ? -12.709 -2.777 -4.445 1.00 97.25 101 ALA A C 1
ATOM 762 O O . ALA A 1 101 ? -13.743 -2.847 -3.775 1.00 97.25 101 ALA A O 1
ATOM 763 N N . LEU A 1 102 ? -11.898 -1.719 -4.389 1.00 97.69 102 LEU A N 1
ATOM 764 C CA . LEU A 1 102 ? -12.136 -0.563 -3.530 1.00 97.69 102 LEU A CA 1
ATOM 765 C C . LEU A 1 102 ? -13.397 0.200 -3.952 1.00 97.69 102 LEU A C 1
ATOM 767 O O . LEU A 1 102 ? -14.204 0.537 -3.093 1.00 97.69 102 LEU A O 1
ATOM 771 N N . ASN A 1 103 ? -13.624 0.385 -5.255 1.00 98.06 103 ASN A N 1
ATOM 772 C CA . ASN A 1 103 ? -14.832 1.015 -5.795 1.00 98.06 103 ASN A CA 1
ATOM 773 C C . ASN A 1 103 ? -16.088 0.246 -5.384 1.00 98.06 103 ASN A C 1
ATOM 775 O O . ASN A 1 103 ? -17.044 0.847 -4.905 1.00 98.06 103 ASN A O 1
ATOM 779 N N . LYS A 1 104 ? -16.067 -1.090 -5.489 1.00 98.12 104 LYS A N 1
ATOM 780 C CA . LYS A 1 104 ? -17.174 -1.937 -5.017 1.00 98.12 104 LYS A CA 1
ATOM 781 C C . LYS A 1 104 ? -17.428 -1.748 -3.521 1.00 98.12 104 LYS A C 1
ATOM 783 O O . LYS A 1 104 ? -18.580 -1.700 -3.099 1.00 98.12 104 LYS A O 1
ATOM 788 N N . LYS A 1 105 ? -16.369 -1.634 -2.714 1.00 97.31 105 LYS A N 1
ATOM 789 C CA . LYS A 1 105 ? -16.492 -1.388 -1.271 1.00 97.31 105 LYS A CA 1
ATOM 790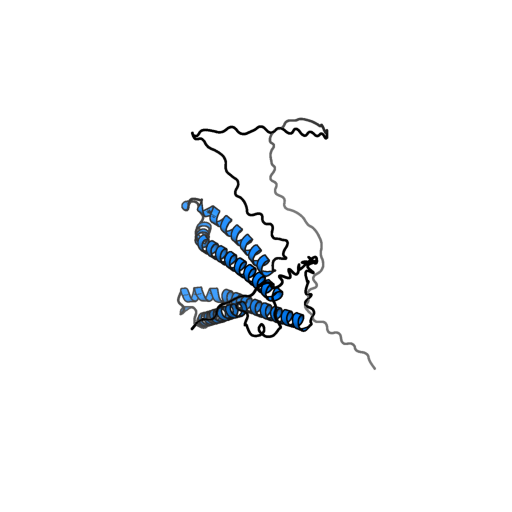 C C . LYS A 1 105 ? -17.071 -0.002 -0.981 1.00 97.31 105 LYS A C 1
ATOM 792 O O . LYS A 1 105 ? -17.997 0.096 -0.187 1.00 97.31 105 LYS A O 1
ATOM 797 N N . ILE A 1 106 ? -16.570 1.040 -1.643 1.00 97.50 106 ILE A N 1
ATOM 798 C CA . ILE A 1 106 ? -17.071 2.415 -1.518 1.00 97.50 106 ILE A CA 1
ATOM 799 C C . ILE A 1 106 ? -18.546 2.480 -1.912 1.00 97.50 106 ILE A C 1
ATOM 801 O O . ILE A 1 106 ? -19.328 3.028 -1.149 1.00 97.50 106 ILE A O 1
ATOM 805 N N . ALA A 1 107 ? -18.946 1.859 -3.024 1.00 97.12 107 ALA A N 1
ATOM 806 C CA . ALA A 1 107 ? -20.341 1.827 -3.466 1.00 97.12 107 ALA A CA 1
ATOM 807 C C . ALA A 1 107 ? -21.266 1.159 -2.431 1.00 97.12 107 ALA A C 1
ATOM 809 O O . ALA A 1 107 ? -22.303 1.712 -2.081 1.00 97.12 107 ALA A O 1
ATOM 810 N N . ARG A 1 108 ? -20.856 0.009 -1.874 1.00 96.19 108 ARG A N 1
ATOM 811 C CA . ARG A 1 108 ? -21.616 -0.701 -0.825 1.00 96.19 108 ARG A CA 1
ATOM 812 C C . ARG A 1 108 ? -21.735 0.076 0.485 1.00 96.19 108 ARG A C 1
ATOM 814 O O . ARG A 1 108 ? -22.704 -0.098 1.205 1.00 96.19 108 ARG A O 1
ATOM 821 N N . ILE A 1 109 ? -20.729 0.870 0.842 1.00 96.44 109 ILE A N 1
ATOM 822 C CA . ILE A 1 109 ? -20.773 1.690 2.060 1.00 96.44 109 ILE A CA 1
ATOM 823 C C . ILE A 1 109 ? -21.562 2.975 1.793 1.00 96.44 109 ILE A C 1
ATOM 825 O O . ILE A 1 109 ? -22.338 3.407 2.639 1.00 96.44 109 ILE A O 1
ATOM 829 N N . GLY A 1 110 ? -21.399 3.556 0.604 1.00 95.62 110 GLY A N 1
ATOM 830 C CA . GLY A 1 110 ? -22.108 4.748 0.154 1.00 95.62 110 GLY A CA 1
ATOM 831 C C . GLY A 1 110 ? -23.622 4.560 0.117 1.00 95.62 110 GLY A C 1
ATOM 832 O O . GLY A 1 110 ? -24.339 5.494 0.455 1.00 95.62 110 GLY A O 1
ATOM 833 N N . SER A 1 111 ? -24.123 3.351 -0.163 1.00 95.25 111 SER A N 1
ATOM 834 C CA . SER A 1 111 ? -25.564 3.065 -0.087 1.00 95.25 111 SER A CA 1
ATOM 835 C C . SER A 1 111 ? -26.154 3.216 1.320 1.00 95.25 111 SER A C 1
ATOM 837 O O . SER A 1 111 ? -27.360 3.374 1.456 1.00 95.25 111 SER A O 1
ATOM 839 N N . TYR A 1 112 ? -25.339 3.174 2.380 1.00 95.44 112 TYR A N 1
ATOM 840 C CA . TYR A 1 112 ? -25.815 3.474 3.733 1.00 95.44 112 TYR A CA 1
ATOM 841 C C . TYR A 1 112 ? -25.935 4.978 3.988 1.00 95.44 112 TYR A C 1
ATOM 843 O O . TYR A 1 112 ? -26.683 5.374 4.873 1.00 95.44 112 TYR A O 1
ATOM 851 N N . ALA A 1 113 ? -25.225 5.819 3.229 1.00 91.19 113 ALA A N 1
ATOM 852 C CA . ALA A 1 113 ? -25.219 7.267 3.436 1.00 91.19 113 ALA A CA 1
ATOM 853 C C . ALA A 1 113 ? -26.540 7.925 3.008 1.00 91.19 113 ALA A C 1
ATOM 855 O O . ALA A 1 113 ? -26.862 9.008 3.482 1.00 91.19 113 ALA A O 1
ATOM 856 N N . THR A 1 114 ? -27.305 7.266 2.133 1.00 91.06 114 THR A N 1
ATOM 857 C CA . THR A 1 114 ? -28.641 7.700 1.697 1.00 91.06 114 THR A CA 1
ATOM 858 C C . THR A 1 114 ? -29.765 7.235 2.627 1.00 91.06 114 THR A C 1
ATOM 860 O O . THR A 1 114 ? -30.912 7.619 2.429 1.00 91.06 114 THR A O 1
ATOM 863 N N . THR A 1 115 ? -29.463 6.389 3.615 1.00 90.81 115 THR A N 1
ATOM 864 C CA . THR A 1 115 ? -30.435 5.868 4.586 1.00 90.81 115 THR A CA 1
ATOM 865 C C . THR A 1 115 ? -30.388 6.701 5.866 1.00 90.81 115 THR A C 1
ATOM 867 O O . THR A 1 115 ? -29.307 7.088 6.307 1.00 90.81 115 THR A O 1
ATOM 870 N N . ASP A 1 116 ? -31.543 6.941 6.499 1.00 91.75 116 ASP A N 1
ATOM 871 C CA . ASP A 1 116 ? -31.605 7.664 7.777 1.00 91.75 116 ASP A CA 1
ATOM 8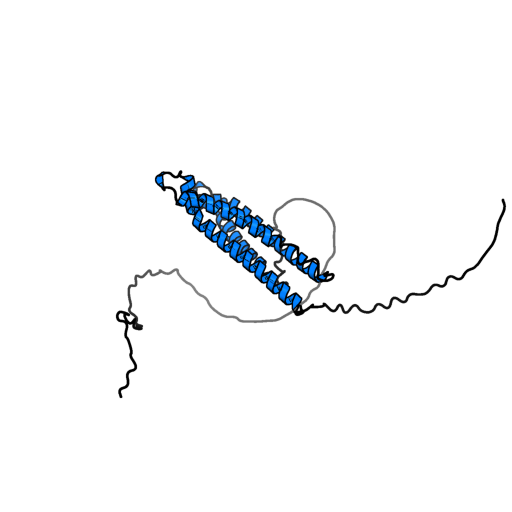72 C C . ASP A 1 116 ? -30.690 7.028 8.831 1.00 91.75 116 ASP A C 1
ATOM 874 O O . ASP A 1 116 ? -30.730 5.819 9.076 1.00 91.75 116 ASP A O 1
ATOM 878 N N . HIS A 1 117 ? -29.909 7.861 9.519 1.00 89.31 117 HIS A N 1
ATOM 879 C CA . HIS A 1 117 ? -28.902 7.411 10.483 1.00 89.31 117 HIS A CA 1
ATOM 880 C C . HIS A 1 117 ? -29.491 6.614 11.669 1.00 89.31 117 HIS A C 1
ATOM 882 O O . HIS A 1 117 ? -28.810 5.766 12.255 1.00 89.31 117 HIS A O 1
ATOM 888 N N . GLU A 1 118 ? -30.763 6.852 12.001 1.00 91.62 118 GLU A N 1
ATOM 889 C CA . GLU A 1 118 ? -31.507 6.139 13.050 1.00 91.62 118 GLU A CA 1
ATOM 890 C C . GLU A 1 118 ? -31.920 4.717 12.644 1.00 91.62 118 GLU A C 1
ATOM 892 O O . GLU A 1 118 ? -32.086 3.858 13.505 1.00 91.62 118 GLU A O 1
ATOM 897 N N . LYS A 1 119 ? -32.041 4.444 11.339 1.00 94.12 119 LYS A N 1
ATOM 898 C CA . LYS A 1 119 ? -32.437 3.132 10.797 1.00 94.12 119 LYS A CA 1
ATOM 899 C C . LYS A 1 119 ? -31.249 2.202 10.539 1.00 94.12 119 LYS A C 1
ATOM 901 O O . LYS A 1 119 ? -31.450 1.031 10.228 1.00 94.12 119 LYS A O 1
ATOM 906 N N . LEU A 1 120 ? -30.025 2.720 10.631 1.00 94.75 120 LEU A N 1
ATOM 907 C CA . LEU A 1 120 ? -28.802 1.942 10.447 1.00 94.75 120 LEU A CA 1
ATOM 908 C C . LEU A 1 120 ? -28.471 1.126 11.704 1.00 94.75 120 LEU A C 1
ATOM 910 O O . LEU A 1 120 ? -28.800 1.519 12.821 1.00 94.75 120 LEU A O 1
ATOM 914 N N . ASP A 1 121 ? -27.774 0.009 11.537 1.00 96.56 121 ASP A N 1
ATOM 915 C CA . ASP A 1 121 ? -27.158 -0.712 12.654 1.00 96.56 121 ASP A CA 1
ATOM 916 C C . ASP A 1 121 ? -25.843 -0.037 13.106 1.00 96.56 121 ASP A C 1
ATOM 918 O O . ASP A 1 121 ? -25.240 0.761 12.375 1.00 96.56 121 ASP A O 1
ATOM 922 N N . ASP A 1 122 ? -25.364 -0.363 14.309 1.00 96.19 122 ASP A N 1
ATOM 923 C CA . ASP A 1 122 ? -24.098 0.140 14.850 1.00 96.19 122 ASP A CA 1
ATOM 924 C C . ASP A 1 122 ? -22.903 -0.174 13.943 1.00 96.19 122 ASP A C 1
ATOM 926 O O . ASP A 1 122 ? -22.015 0.674 13.775 1.00 96.19 122 ASP A O 1
ATOM 930 N N . ASP A 1 123 ? -22.885 -1.351 13.314 1.00 94.44 123 ASP A N 1
ATOM 931 C CA . ASP A 1 123 ? -21.805 -1.730 12.403 1.00 94.44 123 ASP A CA 1
ATOM 932 C C . ASP A 1 123 ? -21.835 -0.914 11.100 1.00 94.44 123 ASP A C 1
ATOM 934 O O . ASP A 1 123 ? -20.798 -0.445 10.616 1.00 94.44 123 ASP A O 1
ATOM 938 N N . GLN A 1 124 ? -23.030 -0.636 10.570 1.00 96.38 124 GLN A N 1
ATOM 939 C CA . GLN A 1 124 ? -23.208 0.201 9.379 1.00 96.38 124 GLN A CA 1
ATOM 940 C C . GLN A 1 124 ? -22.795 1.651 9.652 1.00 96.38 124 GLN A C 1
ATOM 942 O O . GLN A 1 124 ? -22.046 2.238 8.865 1.00 96.38 124 GLN A O 1
ATOM 947 N N . ARG A 1 125 ? -23.190 2.208 10.807 1.00 95.81 125 ARG A N 1
ATOM 948 C CA . ARG A 1 125 ? -22.754 3.538 11.261 1.00 95.81 125 ARG A CA 1
ATOM 949 C C . ARG A 1 125 ? -21.240 3.622 11.402 1.00 95.81 125 ARG A C 1
ATOM 951 O O . ARG A 1 125 ? -20.623 4.591 10.956 1.00 95.81 125 ARG A O 1
ATOM 958 N N . ARG A 1 126 ? -20.612 2.612 12.010 1.00 94.94 126 ARG A N 1
ATOM 959 C CA . ARG A 1 126 ? -19.149 2.557 12.148 1.00 94.94 126 ARG A CA 1
ATOM 960 C C . ARG A 1 126 ? -18.469 2.469 10.785 1.00 94.94 126 ARG A C 1
ATOM 962 O O . ARG A 1 126 ? -17.465 3.143 10.564 1.00 94.94 126 ARG A O 1
ATOM 969 N N . THR A 1 127 ? -19.029 1.688 9.871 1.00 95.12 127 THR A N 1
ATOM 970 C CA . THR A 1 127 ? -18.504 1.518 8.518 1.00 95.12 127 THR A CA 1
ATOM 971 C C . THR A 1 127 ? -18.608 2.808 7.699 1.00 95.12 127 THR A C 1
ATOM 973 O O . THR A 1 127 ? -17.638 3.171 7.032 1.00 95.12 127 THR A O 1
ATOM 976 N N . LEU A 1 128 ? -19.705 3.565 7.811 1.00 96.50 128 LEU A N 1
ATOM 977 C CA . LEU A 1 128 ? -19.861 4.874 7.160 1.00 96.50 128 LEU A CA 1
ATOM 978 C C . LEU A 1 128 ? -18.760 5.868 7.537 1.00 96.50 128 LEU A C 1
ATOM 980 O O . LEU A 1 128 ? -18.261 6.588 6.676 1.00 96.50 128 LEU A O 1
ATOM 984 N N . ARG A 1 129 ? -18.294 5.855 8.791 1.00 95.50 129 ARG A N 1
ATOM 985 C CA . ARG A 1 129 ? -17.180 6.715 9.233 1.00 95.50 129 ARG A CA 1
ATOM 986 C C . ARG A 1 129 ? -15.868 6.431 8.497 1.00 95.50 129 ARG A C 1
ATOM 988 O O . ARG A 1 129 ? -14.992 7.288 8.467 1.00 95.50 129 ARG A O 1
ATOM 995 N N . THR A 1 130 ? -15.716 5.245 7.904 1.00 96.81 130 THR A N 1
ATOM 996 C CA . THR A 1 130 ? -14.521 4.881 7.123 1.00 96.81 130 THR A CA 1
ATOM 997 C C . THR A 1 130 ? -14.576 5.363 5.673 1.00 96.81 130 THR A C 1
ATOM 999 O O . THR A 1 130 ? -13.545 5.370 5.000 1.00 96.81 130 THR A O 1
ATOM 1002 N N . LEU A 1 131 ? -15.747 5.794 5.190 1.00 95.88 131 LEU A N 1
ATOM 1003 C CA . LEU A 1 131 ? -15.969 6.165 3.794 1.00 95.88 131 LEU A CA 1
ATOM 1004 C C . LEU A 1 131 ? -15.019 7.273 3.296 1.00 95.88 131 LEU A C 1
ATOM 1006 O O . LEU A 1 131 ? -14.395 7.048 2.256 1.00 95.88 131 LEU A O 1
ATOM 1010 N N . PRO A 1 132 ? -14.789 8.388 4.027 1.00 96.94 132 PRO A N 1
ATOM 1011 C CA . PRO A 1 132 ? -13.860 9.429 3.573 1.00 96.94 132 PRO A CA 1
ATOM 1012 C C . PRO A 1 132 ? -12.420 8.920 3.433 1.00 96.94 132 PRO A C 1
ATOM 1014 O O . PRO A 1 132 ? -11.712 9.265 2.490 1.00 96.94 132 PRO A O 1
ATOM 1017 N N . SER A 1 133 ? -11.988 8.035 4.338 1.00 97.00 133 SER A N 1
ATOM 1018 C CA . SER A 1 133 ? -10.657 7.424 4.270 1.00 97.00 133 SER A CA 1
ATOM 1019 C C . SER A 1 133 ? -10.522 6.485 3.068 1.00 97.00 133 SER A C 1
ATOM 1021 O O . SER A 1 133 ? -9.491 6.493 2.400 1.00 97.00 133 SER A O 1
ATOM 1023 N N . LEU A 1 134 ? -11.564 5.711 2.745 1.00 97.06 134 LEU A N 1
ATOM 1024 C CA . LEU A 1 134 ? -11.562 4.850 1.559 1.00 97.06 134 LEU A CA 1
ATOM 1025 C C . LEU A 1 134 ? -11.534 5.664 0.259 1.00 97.06 134 LEU A C 1
ATOM 1027 O O . LEU A 1 134 ? -10.838 5.269 -0.672 1.00 97.06 134 LEU A O 1
ATOM 1031 N N . GLN A 1 135 ? -12.232 6.802 0.202 1.00 96.88 135 GLN A N 1
ATOM 1032 C CA . GLN A 1 135 ? -12.184 7.725 -0.938 1.00 96.88 135 GLN A CA 1
ATOM 1033 C C . GLN A 1 135 ? -10.797 8.366 -1.105 1.00 96.88 135 GLN A C 1
ATOM 1035 O O . GLN A 1 135 ? -10.302 8.463 -2.227 1.00 96.88 135 GLN A O 1
ATOM 1040 N N . ALA A 1 136 ? -10.128 8.731 -0.007 1.00 97.50 136 ALA A N 1
ATOM 1041 C CA . ALA A 1 136 ? -8.750 9.219 -0.055 1.00 97.50 136 ALA A CA 1
ATOM 1042 C C . ALA A 1 136 ? -7.795 8.158 -0.634 1.00 97.50 136 ALA A C 1
ATOM 1044 O O . ALA A 1 136 ? -7.076 8.435 -1.590 1.00 97.50 136 ALA A O 1
ATOM 1045 N N . VAL A 1 137 ? -7.875 6.912 -0.150 1.00 97.06 137 VAL A N 1
ATOM 1046 C CA . VAL A 1 137 ? -7.077 5.791 -0.682 1.00 97.06 137 VAL A CA 1
ATOM 1047 C C . VAL A 1 137 ? -7.397 5.517 -2.155 1.00 97.06 137 VAL A C 1
ATOM 1049 O O . VAL A 1 137 ? -6.504 5.194 -2.933 1.00 97.06 137 VAL A O 1
ATOM 1052 N N . GLN A 1 138 ? -8.660 5.649 -2.568 1.00 97.94 138 GLN A N 1
ATOM 1053 C CA . GLN A 1 138 ? -9.057 5.502 -3.970 1.00 97.94 138 GLN A CA 1
ATOM 1054 C C . GLN A 1 138 ? -8.364 6.537 -4.853 1.00 97.94 138 GLN A C 1
ATOM 1056 O O . GLN A 1 138 ? -7.884 6.189 -5.930 1.00 97.94 138 GLN A O 1
ATOM 1061 N N . LYS A 1 139 ? -8.315 7.794 -4.400 1.00 97.94 139 LYS A N 1
ATOM 1062 C CA . LYS A 1 139 ? -7.631 8.877 -5.104 1.00 97.94 139 LYS A CA 1
ATOM 1063 C C . LYS A 1 139 ? -6.127 8.612 -5.184 1.00 97.94 139 LYS A C 1
ATOM 1065 O O . LYS A 1 139 ? -5.590 8.602 -6.282 1.00 97.94 139 LYS A O 1
ATOM 1070 N N . GLU A 1 140 ? -5.487 8.274 -4.065 1.00 96.19 140 GLU A N 1
ATOM 1071 C CA . GLU A 1 140 ? -4.056 7.940 -4.030 1.00 96.19 140 GLU A CA 1
ATOM 1072 C C . GLU A 1 140 ? -3.708 6.786 -4.980 1.00 96.19 140 GLU A C 1
ATOM 1074 O O . GLU A 1 140 ? -2.720 6.855 -5.702 1.00 96.19 140 GLU A O 1
ATOM 1079 N N . LEU A 1 141 ? -4.535 5.735 -5.044 1.00 95.88 141 LEU A N 1
ATOM 1080 C CA . LEU A 1 141 ? -4.313 4.625 -5.976 1.00 95.88 141 LEU A CA 1
ATOM 1081 C C . LEU A 1 141 ? -4.470 5.037 -7.446 1.00 95.88 141 LEU A C 1
ATOM 1083 O O . LEU A 1 141 ? -3.766 4.491 -8.294 1.00 95.88 141 LEU A O 1
ATOM 1087 N N . LYS A 1 142 ? -5.373 5.975 -7.760 1.00 96.88 142 LYS A N 1
ATOM 1088 C CA . LYS A 1 142 ? -5.484 6.546 -9.113 1.00 96.88 142 LYS A CA 1
ATOM 1089 C C . LYS A 1 142 ? -4.245 7.370 -9.460 1.00 96.88 142 LYS A C 1
ATOM 1091 O O . LYS A 1 142 ? -3.733 7.227 -10.564 1.00 96.88 142 LYS A O 1
ATOM 1096 N N . ASP A 1 143 ? -3.754 8.176 -8.525 1.00 96.12 143 ASP A N 1
ATOM 1097 C CA . ASP A 1 143 ? -2.577 9.022 -8.733 1.00 96.12 143 ASP A CA 1
ATOM 1098 C C . ASP A 1 143 ? -1.305 8.169 -8.906 1.00 96.12 143 ASP A C 1
ATOM 1100 O O . ASP A 1 143 ? -0.533 8.395 -9.834 1.00 96.12 143 ASP A O 1
ATOM 1104 N N . VAL A 1 144 ? -1.133 7.116 -8.094 1.00 95.38 144 VAL A N 1
ATOM 1105 C CA . VAL A 1 144 ? -0.026 6.150 -8.236 1.00 95.38 144 VAL A CA 1
ATOM 1106 C C . VAL A 1 144 ? -0.091 5.414 -9.572 1.00 95.38 144 VAL A C 1
ATOM 1108 O O . VAL A 1 144 ? 0.942 5.234 -10.208 1.00 95.38 144 VAL A O 1
ATOM 1111 N N . LYS A 1 145 ? -1.289 5.008 -10.016 1.00 95.69 145 LYS A N 1
ATOM 1112 C CA . LYS A 1 145 ? -1.459 4.371 -11.327 1.00 95.69 145 LYS A CA 1
ATOM 1113 C C . LYS A 1 145 ? -0.958 5.292 -12.449 1.00 95.69 145 LYS A C 1
ATOM 1115 O O . LYS A 1 145 ? -0.136 4.856 -13.245 1.00 95.69 145 LYS A O 1
ATOM 1120 N N . LYS A 1 146 ? -1.395 6.556 -12.463 1.00 95.38 146 LYS A N 1
ATOM 1121 C CA . LYS A 1 146 ? -0.977 7.539 -13.477 1.00 95.38 146 LYS A CA 1
ATOM 1122 C C . LYS A 1 146 ? 0.529 7.788 -13.473 1.00 95.38 146 LYS A C 1
ATOM 1124 O O . LYS A 1 146 ? 1.126 7.897 -14.532 1.00 95.38 146 LYS A O 1
ATOM 1129 N N . LEU A 1 147 ? 1.131 7.871 -12.287 1.00 94.69 147 LEU A N 1
ATOM 1130 C CA . LEU A 1 147 ? 2.573 8.074 -12.146 1.00 94.69 147 LEU A CA 1
ATOM 1131 C C . LEU A 1 147 ? 3.382 6.895 -12.707 1.00 94.69 147 LEU A C 1
ATOM 1133 O O . LEU A 1 147 ? 4.456 7.091 -13.263 1.00 94.69 147 LEU A O 1
ATOM 1137 N N . ILE A 1 148 ? 2.878 5.669 -12.550 1.00 92.69 148 ILE A N 1
ATOM 1138 C CA . ILE A 1 148 ? 3.518 4.477 -13.118 1.00 92.69 148 ILE A CA 1
ATOM 1139 C C . ILE A 1 148 ? 3.395 4.492 -14.637 1.00 92.69 148 ILE A C 1
ATOM 1141 O O . ILE A 1 148 ? 4.400 4.311 -15.311 1.00 92.69 148 ILE A O 1
ATOM 1145 N N . GLU A 1 149 ? 2.205 4.772 -15.168 1.00 92.94 149 GLU A N 1
ATOM 1146 C CA . GLU A 1 149 ? 1.989 4.876 -16.616 1.00 92.94 149 GLU A CA 1
ATOM 1147 C C . GLU A 1 149 ? 2.885 5.963 -17.239 1.00 92.94 149 GLU A C 1
ATOM 1149 O O . GLU A 1 149 ? 3.507 5.724 -18.271 1.00 92.94 149 GLU A O 1
ATOM 1154 N N . SER A 1 150 ? 3.032 7.127 -16.589 1.00 92.44 150 SER A N 1
ATOM 1155 C CA . SER A 1 150 ? 3.933 8.181 -17.072 1.00 92.44 150 SER A CA 1
ATOM 1156 C C . SER A 1 150 ? 5.400 7.761 -17.024 1.00 92.44 150 SER A C 1
ATOM 1158 O O . SER A 1 150 ? 6.117 7.972 -17.991 1.00 92.44 150 SER A O 1
ATOM 1160 N N . HIS A 1 151 ? 5.838 7.126 -15.934 1.00 90.00 151 HIS A N 1
ATOM 1161 C CA . HIS A 1 151 ? 7.214 6.651 -15.788 1.00 90.00 151 HIS A CA 1
ATOM 1162 C C . HIS A 1 151 ? 7.555 5.537 -16.789 1.00 90.00 151 HIS A C 1
ATOM 1164 O O . HIS A 1 151 ? 8.651 5.505 -17.337 1.00 90.00 151 HIS A O 1
ATOM 1170 N N . GLU A 1 152 ? 6.622 4.623 -17.053 1.00 88.44 152 GLU A N 1
ATOM 1171 C CA . GLU A 1 152 ? 6.789 3.586 -18.075 1.00 88.44 152 GLU A CA 1
ATOM 1172 C C . GLU A 1 152 ? 6.883 4.201 -19.479 1.00 88.44 152 GLU A C 1
ATOM 1174 O O . GLU A 1 152 ? 7.714 3.768 -20.277 1.00 88.44 152 GLU A O 1
ATOM 1179 N N . ALA A 1 153 ? 6.111 5.257 -19.759 1.00 86.69 153 ALA A N 1
ATOM 1180 C CA . ALA A 1 153 ? 6.211 6.013 -21.005 1.00 86.69 153 ALA A CA 1
ATOM 1181 C C . ALA A 1 153 ? 7.512 6.833 -21.116 1.00 86.69 153 ALA A C 1
ATOM 1183 O O . ALA A 1 153 ? 8.072 6.936 -22.206 1.00 86.69 153 ALA A O 1
ATOM 1184 N N . ASP A 1 154 ? 8.005 7.409 -20.015 1.00 85.25 154 ASP A N 1
ATOM 1185 C CA . ASP A 1 154 ? 9.297 8.106 -19.963 1.00 85.25 154 ASP A CA 1
ATOM 1186 C C . ASP A 1 154 ? 10.448 7.133 -20.245 1.00 85.25 154 ASP A C 1
ATOM 1188 O O . ASP A 1 154 ? 11.291 7.414 -21.091 1.00 85.25 154 ASP A O 1
ATOM 1192 N N . LEU A 1 155 ? 10.440 5.951 -19.619 1.00 82.31 155 LEU A N 1
ATOM 1193 C CA . LEU A 1 155 ? 11.423 4.898 -19.890 1.00 82.31 155 LEU A CA 1
ATOM 1194 C C . LEU A 1 155 ? 11.360 4.396 -21.334 1.00 82.31 155 LEU A C 1
ATOM 1196 O O . LEU A 1 155 ? 12.392 4.080 -21.922 1.00 82.31 155 LEU A O 1
ATOM 1200 N N . ALA A 1 156 ? 10.162 4.290 -21.912 1.00 84.00 156 ALA A N 1
ATOM 1201 C CA . ALA A 1 156 ? 10.014 3.927 -23.316 1.00 84.00 156 ALA A CA 1
ATOM 1202 C C . ALA A 1 156 ? 10.620 4.997 -24.241 1.00 84.00 156 ALA A C 1
ATOM 1204 O O . ALA A 1 156 ? 11.316 4.641 -25.190 1.00 84.00 156 ALA A O 1
ATOM 1205 N N . ARG A 1 157 ? 10.422 6.289 -23.932 1.00 83.75 157 ARG A N 1
ATOM 1206 C CA . ARG A 1 157 ? 11.044 7.409 -24.658 1.00 83.75 157 ARG A CA 1
ATOM 1207 C C . ARG A 1 157 ? 12.561 7.442 -24.498 1.00 83.75 157 ARG A C 1
ATOM 1209 O O . ARG A 1 157 ? 13.255 7.505 -25.500 1.00 83.75 157 ARG A O 1
ATOM 1216 N N . GLU A 1 158 ? 13.081 7.295 -23.283 1.00 79.69 158 GLU A N 1
ATOM 1217 C CA . GLU A 1 158 ? 14.528 7.259 -23.022 1.00 79.69 158 GLU A CA 1
ATOM 1218 C C . GLU A 1 158 ? 15.221 6.102 -23.761 1.00 79.69 158 GLU A C 1
ATOM 1220 O O . GLU A 1 158 ? 16.334 6.251 -24.258 1.00 79.69 158 GLU A O 1
ATOM 1225 N N . ARG A 1 159 ? 14.542 4.957 -23.898 1.00 72.00 159 ARG A N 1
ATOM 1226 C CA . ARG A 1 159 ? 15.029 3.829 -24.707 1.00 72.00 159 ARG A CA 1
ATOM 1227 C C . ARG A 1 159 ? 14.987 4.108 -26.206 1.00 72.00 159 ARG A C 1
ATOM 1229 O O . ARG A 1 159 ? 15.884 3.659 -26.910 1.00 72.00 159 ARG A O 1
ATOM 1236 N N . ALA A 1 160 ? 13.957 4.800 -26.686 1.00 74.12 160 ALA A N 1
ATOM 1237 C CA . ALA A 1 160 ? 13.833 5.171 -28.094 1.00 74.12 160 ALA A CA 1
ATOM 1238 C C . ALA A 1 160 ? 14.839 6.264 -28.494 1.00 74.12 160 ALA A C 1
ATOM 1240 O O . ALA A 1 160 ? 15.312 6.279 -29.624 1.00 74.12 160 ALA A O 1
ATOM 1241 N N . GLU A 1 161 ? 15.190 7.148 -27.559 1.00 71.25 161 GLU A N 1
ATOM 1242 C CA . GLU A 1 161 ? 16.100 8.274 -27.782 1.00 71.25 161 GLU A CA 1
ATOM 1243 C C . GLU A 1 161 ? 17.573 7.950 -27.497 1.00 71.25 161 GLU A C 1
ATOM 1245 O O . GLU A 1 161 ? 18.408 8.817 -27.726 1.00 71.25 161 GLU A O 1
ATOM 1250 N N . ALA A 1 162 ? 17.909 6.743 -27.021 1.00 60.75 162 ALA A N 1
ATOM 1251 C CA . ALA A 1 162 ? 19.221 6.405 -26.463 1.00 60.75 162 ALA A CA 1
ATOM 1252 C C . ALA A 1 162 ? 20.434 6.919 -27.286 1.00 60.75 162 ALA A C 1
ATOM 1254 O O . ALA A 1 162 ? 20.797 6.307 -28.296 1.00 60.75 162 ALA A O 1
ATOM 1255 N N . PRO A 1 163 ? 21.155 7.961 -26.813 1.00 51.84 163 PRO A N 1
ATOM 1256 C CA . PRO A 1 163 ? 22.559 8.151 -27.138 1.00 51.84 163 PRO A CA 1
ATOM 1257 C C . PRO A 1 163 ? 23.421 7.243 -26.235 1.00 51.84 163 PRO A C 1
ATOM 1259 O O . PRO A 1 163 ? 23.048 6.904 -25.114 1.00 51.84 163 PRO A O 1
ATOM 1262 N N . ALA A 1 164 ? 24.575 6.818 -26.747 1.00 51.91 164 ALA A N 1
ATOM 1263 C CA . ALA A 1 164 ? 25.474 5.801 -26.193 1.00 51.91 164 ALA A CA 1
ATOM 1264 C C . ALA A 1 164 ? 25.626 5.735 -24.644 1.00 51.91 164 ALA A C 1
ATOM 1266 O O . ALA A 1 164 ? 26.230 6.592 -24.007 1.00 51.91 164 ALA A O 1
ATOM 1267 N N . PHE A 1 165 ? 25.127 4.623 -24.095 1.00 53.91 165 PHE A N 1
ATOM 1268 C CA . PHE A 1 165 ? 25.635 3.723 -23.039 1.00 53.91 165 PHE A CA 1
ATOM 1269 C C . PHE A 1 165 ? 26.154 4.203 -21.660 1.00 53.91 165 PHE A C 1
ATOM 1271 O O . PHE A 1 165 ? 26.051 3.404 -20.732 1.00 53.91 165 PHE A O 1
ATOM 1278 N N . ASP A 1 166 ? 26.638 5.427 -21.428 1.00 53.03 166 ASP A N 1
ATOM 1279 C CA . ASP A 1 166 ? 27.453 5.668 -20.209 1.00 53.03 166 ASP A CA 1
ATOM 1280 C C . ASP A 1 166 ? 26.797 6.461 -19.057 1.00 53.03 166 ASP A C 1
ATOM 1282 O O . ASP A 1 166 ? 27.285 6.394 -17.928 1.00 53.03 166 ASP A O 1
ATOM 1286 N N . ASP A 1 167 ? 25.658 7.137 -19.256 1.00 50.66 167 ASP A N 1
ATOM 1287 C CA . ASP A 1 167 ? 25.118 8.075 -18.240 1.00 50.66 167 ASP A CA 1
ATOM 1288 C C . ASP A 1 167 ? 23.911 7.551 -17.422 1.00 50.66 167 ASP A C 1
ATOM 1290 O O . ASP A 1 167 ? 23.420 8.199 -16.491 1.00 50.66 167 ASP A O 1
ATOM 1294 N N . LEU A 1 168 ? 23.433 6.343 -17.736 1.00 53.47 168 LEU A N 1
ATOM 1295 C CA . LEU A 1 168 ? 22.251 5.712 -17.125 1.00 53.47 168 LEU A CA 1
ATOM 1296 C C . LEU A 1 168 ? 22.570 4.847 -15.892 1.00 53.47 168 LEU A C 1
ATOM 1298 O O . LEU A 1 168 ? 21.703 4.618 -15.050 1.00 53.47 168 LEU A O 1
ATOM 1302 N N . ALA A 1 169 ? 23.817 4.393 -15.738 1.00 54.00 169 ALA A N 1
ATOM 1303 C CA . ALA A 1 169 ? 24.207 3.437 -14.695 1.00 54.00 169 ALA A CA 1
ATOM 1304 C C . ALA A 1 169 ? 24.348 4.043 -13.281 1.00 54.00 169 ALA A C 1
ATOM 1306 O O . ALA A 1 169 ? 24.540 3.309 -12.312 1.00 54.00 169 ALA A O 1
ATOM 1307 N N . THR A 1 170 ? 24.266 5.370 -13.131 1.00 56.28 170 THR A N 1
ATOM 1308 C CA . THR A 1 170 ? 24.520 6.058 -11.849 1.00 56.28 170 THR A CA 1
ATOM 1309 C C . THR A 1 170 ? 23.282 6.698 -11.220 1.00 56.28 170 THR A C 1
ATOM 1311 O O . THR A 1 170 ? 23.314 7.071 -10.043 1.00 56.28 170 THR A O 1
ATOM 1314 N N . LYS A 1 171 ? 22.160 6.791 -11.947 1.00 66.56 171 LYS A N 1
ATOM 1315 C CA . LYS A 1 171 ? 20.912 7.349 -11.415 1.00 66.56 171 LYS A CA 1
ATOM 1316 C C . LYS A 1 171 ? 20.136 6.263 -10.669 1.00 66.56 171 LYS A C 1
ATOM 1318 O O . LYS A 1 171 ? 19.406 5.469 -11.247 1.00 66.56 171 LYS A O 1
ATOM 1323 N N . SER A 1 172 ? 20.328 6.248 -9.352 1.00 67.81 172 SER A N 1
ATOM 1324 C CA . SER A 1 172 ? 19.515 5.519 -8.371 1.00 67.81 172 SER A CA 1
ATOM 1325 C C . SER A 1 172 ? 18.018 5.624 -8.703 1.00 67.81 172 SER A C 1
ATOM 1327 O O . SER A 1 172 ? 17.488 6.732 -8.810 1.00 67.81 172 SER A O 1
ATOM 1329 N N . ASN A 1 173 ? 17.335 4.482 -8.872 1.00 81.25 173 ASN A N 1
ATOM 1330 C CA . ASN A 1 173 ? 15.913 4.466 -9.206 1.00 81.25 173 ASN A CA 1
ATOM 1331 C C . ASN A 1 173 ? 15.110 5.216 -8.117 1.00 81.25 173 ASN A C 1
ATOM 1333 O O . ASN A 1 173 ? 15.129 4.810 -6.944 1.00 81.25 173 ASN A O 1
ATOM 1337 N N . PRO A 1 174 ? 14.356 6.278 -8.470 1.00 87.06 174 PRO A N 1
ATOM 1338 C CA . PRO A 1 174 ? 13.621 7.091 -7.499 1.00 87.06 174 PRO A CA 1
ATOM 1339 C C . PRO A 1 174 ? 12.593 6.275 -6.695 1.00 87.06 174 PRO A C 1
ATOM 1341 O O . PRO A 1 174 ? 12.305 6.592 -5.534 1.00 87.06 174 PRO A O 1
ATOM 1344 N N . VAL A 1 175 ? 12.069 5.187 -7.269 1.00 87.25 175 VAL A N 1
ATOM 1345 C CA . VAL A 1 175 ? 11.173 4.237 -6.599 1.00 87.25 175 VAL A CA 1
ATOM 1346 C C . VAL A 1 175 ? 11.918 3.461 -5.513 1.00 87.25 175 VAL A C 1
ATOM 1348 O O . VAL A 1 175 ? 11.411 3.341 -4.392 1.00 87.25 175 VAL A O 1
ATOM 1351 N N . VAL A 1 176 ? 13.133 2.980 -5.793 1.00 90.00 176 VAL A N 1
ATOM 1352 C CA . VAL A 1 176 ? 13.977 2.279 -4.811 1.00 90.00 176 VAL A CA 1
ATOM 1353 C C . VAL A 1 176 ? 14.336 3.215 -3.655 1.00 90.00 176 VAL A C 1
ATOM 1355 O O . VAL A 1 176 ? 14.214 2.826 -2.487 1.00 90.00 176 VAL A O 1
ATOM 1358 N N . GLU A 1 177 ? 14.658 4.482 -3.933 1.00 90.94 177 GLU A N 1
ATOM 1359 C CA . GLU A 1 177 ? 14.907 5.475 -2.882 1.00 90.94 177 GLU A CA 1
ATOM 1360 C C . GLU A 1 177 ? 13.689 5.725 -1.995 1.00 90.94 177 GLU A C 1
ATOM 1362 O O . GLU A 1 177 ? 13.806 5.809 -0.764 1.00 90.94 177 GLU A O 1
ATOM 1367 N N . LEU A 1 178 ? 12.506 5.854 -2.600 1.00 93.88 178 LEU A N 1
ATOM 1368 C CA . LEU A 1 178 ? 11.258 6.057 -1.874 1.00 93.88 178 LEU A CA 1
ATOM 1369 C C . LEU A 1 178 ? 10.950 4.853 -0.974 1.00 93.88 178 LEU A C 1
ATOM 1371 O O . LEU A 1 178 ? 10.623 5.030 0.207 1.00 93.88 178 LEU A O 1
ATOM 1375 N N . LEU A 1 179 ? 11.108 3.633 -1.496 1.00 93.25 179 LEU A N 1
ATOM 1376 C CA . LEU A 1 179 ? 10.957 2.392 -0.733 1.00 93.25 179 LEU A CA 1
ATOM 1377 C C . LEU A 1 179 ? 11.937 2.345 0.438 1.00 93.25 179 LEU A C 1
ATOM 1379 O O . LEU A 1 179 ? 11.550 2.014 1.560 1.00 93.25 179 LEU A O 1
ATOM 1383 N N . GLN A 1 180 ? 13.184 2.753 0.224 1.00 94.12 180 GLN A N 1
ATOM 1384 C CA . GLN A 1 180 ? 14.209 2.767 1.259 1.00 94.12 180 GLN A CA 1
ATOM 1385 C C . GLN A 1 180 ? 13.936 3.823 2.340 1.00 94.12 180 GLN A C 1
ATOM 1387 O O . GLN A 1 180 ? 14.094 3.537 3.533 1.00 94.12 180 GLN A O 1
ATOM 1392 N N . LYS A 1 181 ? 13.450 5.016 1.970 1.00 96.31 181 LYS A N 1
ATOM 1393 C CA . LYS A 1 181 ? 12.971 6.040 2.918 1.00 96.31 181 LYS A CA 1
ATOM 1394 C C . LYS A 1 181 ? 11.798 5.510 3.748 1.00 96.31 181 LYS A C 1
ATOM 1396 O O . LYS A 1 181 ? 11.811 5.633 4.978 1.00 96.31 181 LYS A O 1
ATOM 1401 N N . ARG A 1 182 ? 10.822 4.853 3.110 1.00 95.38 182 ARG A N 1
ATOM 1402 C CA . ARG A 1 182 ? 9.661 4.258 3.790 1.00 95.38 182 ARG A CA 1
ATOM 1403 C C . ARG A 1 182 ? 10.070 3.128 4.733 1.00 95.38 182 ARG A C 1
ATOM 1405 O O . ARG A 1 182 ? 9.618 3.117 5.875 1.00 95.38 182 ARG A O 1
ATOM 1412 N N . LEU A 1 183 ? 10.972 2.241 4.310 1.00 96.31 183 LEU A N 1
ATOM 1413 C CA . LEU A 1 183 ? 11.542 1.181 5.146 1.00 96.31 183 LEU A CA 1
ATOM 1414 C C . LEU A 1 183 ? 12.264 1.752 6.371 1.00 96.31 183 LEU A C 1
ATOM 1416 O O . LEU A 1 183 ? 12.023 1.287 7.482 1.00 96.31 183 LEU A O 1
ATOM 1420 N N . LYS A 1 184 ? 13.085 2.800 6.217 1.00 96.94 184 LYS A N 1
ATOM 1421 C CA . LYS A 1 184 ? 13.753 3.470 7.351 1.00 96.94 184 LYS A CA 1
ATOM 1422 C C . LYS A 1 184 ? 12.744 4.037 8.356 1.00 96.94 184 LYS A C 1
ATOM 1424 O O . LYS A 1 184 ? 12.879 3.806 9.560 1.00 96.94 184 LYS A O 1
ATOM 1429 N N . ALA A 1 185 ? 11.719 4.744 7.880 1.00 96.38 185 ALA A N 1
ATOM 1430 C CA . ALA A 1 185 ? 10.673 5.298 8.740 1.00 96.38 185 ALA A CA 1
ATOM 1431 C C . ALA A 1 185 ? 9.885 4.196 9.470 1.00 96.38 185 ALA A C 1
ATOM 1433 O O . ALA A 1 185 ? 9.618 4.299 10.671 1.00 96.38 185 ALA A O 1
ATOM 1434 N N . LEU A 1 186 ? 9.555 3.117 8.759 1.00 96.62 186 LEU A N 1
ATOM 1435 C CA . LEU A 1 186 ? 8.797 1.991 9.287 1.00 96.62 186 LEU A CA 1
ATOM 1436 C C . LEU A 1 186 ? 9.624 1.196 10.309 1.00 96.62 186 LEU A C 1
ATOM 1438 O O . LEU A 1 186 ? 9.122 0.925 11.395 1.00 9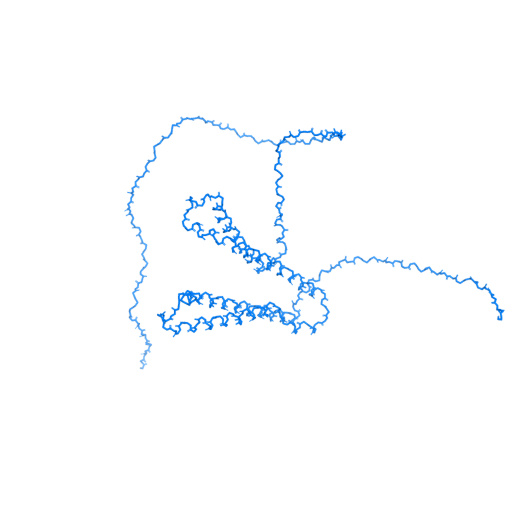6.62 186 LEU A O 1
ATOM 1442 N N . ASN A 1 187 ? 10.911 0.954 10.050 1.00 97.19 187 ASN A N 1
ATOM 1443 C CA . ASN A 1 187 ? 11.842 0.342 11.005 1.00 97.19 187 ASN A CA 1
ATOM 1444 C C . ASN A 1 187 ? 11.936 1.150 12.302 1.00 97.19 187 ASN A C 1
ATOM 1446 O O . ASN A 1 187 ? 11.851 0.588 13.392 1.00 97.19 187 ASN A O 1
ATOM 1450 N N . LYS A 1 188 ? 12.039 2.481 12.199 1.00 97.56 188 LYS A N 1
ATOM 1451 C CA . LYS A 1 188 ? 12.043 3.369 13.369 1.00 97.56 188 LYS A CA 1
ATOM 1452 C C . LYS A 1 188 ? 10.740 3.259 14.163 1.00 97.56 188 LYS A C 1
ATOM 1454 O O . LYS A 1 188 ? 10.765 3.264 15.392 1.00 97.56 188 LYS A O 1
ATOM 1459 N N . LYS A 1 189 ? 9.599 3.146 13.477 1.00 96.06 189 LYS A N 1
ATOM 1460 C CA . LYS A 1 189 ? 8.288 2.962 14.112 1.00 96.06 189 LYS A CA 1
ATOM 1461 C C . LYS A 1 189 ? 8.166 1.590 14.779 1.00 96.06 189 LYS A C 1
ATOM 1463 O O . LYS A 1 189 ? 7.745 1.532 15.928 1.00 96.06 189 LYS A O 1
ATOM 1468 N N . ILE A 1 190 ? 8.580 0.517 14.107 1.00 96.12 190 ILE A N 1
ATOM 1469 C CA . ILE A 1 190 ? 8.615 -0.842 14.665 1.00 96.12 190 ILE A CA 1
ATOM 1470 C C . ILE A 1 190 ? 9.499 -0.883 15.905 1.00 96.12 190 ILE A C 1
ATOM 1472 O O . ILE A 1 190 ? 9.056 -1.406 16.915 1.00 96.12 190 ILE A O 1
ATOM 1476 N N . ALA A 1 191 ? 10.691 -0.284 15.876 1.00 95.50 191 ALA A N 1
ATOM 1477 C CA . ALA A 1 191 ? 11.583 -0.250 17.034 1.00 95.50 191 ALA A CA 1
ATOM 1478 C C . ALA A 1 191 ? 10.940 0.461 18.238 1.00 95.50 191 ALA A C 1
ATOM 1480 O O . ALA A 1 191 ? 10.956 -0.063 19.349 1.00 95.50 191 ALA A O 1
ATOM 1481 N N . ARG A 1 192 ? 10.300 1.618 18.009 1.00 93.75 192 ARG A N 1
ATOM 1482 C CA . ARG A 1 192 ? 9.574 2.366 19.054 1.00 93.75 192 ARG A CA 1
ATOM 1483 C C . ARG A 1 192 ? 8.389 1.598 19.633 1.00 93.75 192 ARG A C 1
ATOM 1485 O O . ARG A 1 192 ? 8.103 1.713 20.814 1.00 93.75 192 ARG A O 1
ATOM 1492 N N . ILE A 1 193 ? 7.663 0.852 18.806 1.00 94.06 193 ILE A N 1
ATOM 1493 C CA . ILE A 1 193 ? 6.533 0.045 19.281 1.00 94.06 193 ILE A CA 1
ATOM 1494 C C . ILE A 1 193 ? 7.048 -1.235 19.950 1.00 94.06 193 ILE A C 1
ATOM 1496 O O . ILE A 1 193 ? 6.490 -1.677 20.946 1.00 94.06 193 ILE A O 1
ATOM 1500 N N . GLY A 1 194 ? 8.146 -1.799 19.453 1.00 93.50 194 GLY A N 1
ATOM 1501 C CA . GLY A 1 194 ? 8.810 -2.970 20.013 1.00 93.50 194 GLY A CA 1
ATOM 1502 C C . GLY A 1 194 ? 9.302 -2.744 21.441 1.00 93.50 194 GLY A C 1
ATOM 1503 O O . GLY A 1 194 ? 9.166 -3.644 22.260 1.00 93.50 194 GLY A O 1
ATOM 1504 N N . SER A 1 195 ? 9.758 -1.534 21.795 1.00 93.88 195 SER A N 1
ATOM 1505 C CA . SER A 1 195 ? 10.128 -1.223 23.188 1.00 93.88 195 SER A CA 1
ATOM 1506 C C . SER A 1 195 ? 8.949 -1.301 24.164 1.00 93.88 195 SER A C 1
ATOM 1508 O O . SER A 1 195 ? 9.135 -1.544 25.353 1.00 93.88 195 SER A O 1
ATOM 1510 N N . TYR A 1 196 ? 7.716 -1.123 23.682 1.00 93.19 196 TYR A N 1
ATOM 1511 C CA . TYR A 1 196 ? 6.522 -1.322 24.503 1.00 93.19 196 TYR A CA 1
ATOM 1512 C C . TYR A 1 196 ? 6.248 -2.803 24.765 1.00 93.19 196 TYR A C 1
ATOM 1514 O O . TYR A 1 196 ? 5.674 -3.133 25.796 1.00 93.19 196 TYR A O 1
ATOM 1522 N N . ALA A 1 197 ? 6.681 -3.696 23.872 1.00 89.25 197 ALA A N 1
ATOM 1523 C CA . ALA A 1 197 ? 6.433 -5.129 23.999 1.00 89.25 197 ALA A CA 1
ATOM 1524 C C . ALA A 1 197 ? 7.265 -5.758 25.126 1.00 89.25 197 ALA A C 1
ATOM 1526 O O . ALA A 1 197 ? 6.871 -6.778 25.678 1.00 89.25 197 ALA A O 1
ATOM 1527 N N . THR A 1 198 ? 8.394 -5.138 25.476 1.00 91.00 198 THR A N 1
ATOM 1528 C CA . THR A 1 198 ? 9.265 -5.562 26.580 1.00 91.00 198 THR A CA 1
ATOM 1529 C C . THR A 1 198 ? 8.894 -4.925 27.921 1.00 91.00 198 THR A C 1
ATOM 1531 O O . THR A 1 198 ? 9.506 -5.248 28.932 1.00 91.00 198 THR A O 1
ATOM 1534 N N . THR A 1 199 ? 7.939 -3.990 27.943 1.00 90.00 199 THR A N 1
ATOM 1535 C CA . THR A 1 199 ? 7.471 -3.336 29.174 1.00 90.00 199 THR A CA 1
ATOM 1536 C C . THR A 1 199 ? 6.292 -4.122 29.755 1.00 90.00 199 THR A C 1
ATOM 1538 O O . THR A 1 199 ? 5.438 -4.580 28.998 1.00 90.00 199 THR A O 1
ATOM 1541 N N . ASP A 1 200 ? 6.206 -4.253 31.085 1.00 90.62 200 ASP A N 1
ATOM 1542 C CA . ASP A 1 200 ? 5.074 -4.925 31.744 1.00 90.62 200 ASP A CA 1
ATOM 1543 C C . ASP A 1 200 ? 3.743 -4.332 31.286 1.00 90.62 200 ASP A C 1
ATOM 1545 O O . ASP A 1 200 ? 3.535 -3.120 31.409 1.00 90.62 200 ASP A O 1
ATOM 1549 N N . HIS A 1 201 ? 2.821 -5.184 30.821 1.00 83.50 201 HIS A N 1
ATOM 1550 C CA . HIS A 1 201 ? 1.568 -4.746 30.202 1.00 83.50 201 HIS A CA 1
ATOM 1551 C C . HIS A 1 201 ? 0.789 -3.770 31.098 1.00 83.50 201 HIS A C 1
ATOM 1553 O O . HIS A 1 201 ? 0.200 -2.822 30.593 1.00 83.50 201 HIS A O 1
ATOM 1559 N N . GLU A 1 202 ? 0.827 -3.949 32.420 1.00 88.56 202 GLU A N 1
ATOM 1560 C CA . GLU A 1 202 ? 0.151 -3.102 33.412 1.00 88.56 202 GLU A CA 1
ATOM 1561 C C . GLU A 1 202 ? 0.643 -1.650 33.439 1.00 88.56 202 GLU A C 1
ATOM 1563 O O . GLU A 1 202 ? -0.170 -0.752 33.655 1.00 88.56 202 GLU A O 1
ATOM 1568 N N . LYS A 1 203 ? 1.923 -1.406 33.133 1.00 92.25 203 LYS A N 1
ATOM 1569 C CA . LYS A 1 203 ? 2.547 -0.072 33.141 1.00 92.25 203 LYS A CA 1
ATOM 1570 C C . LYS A 1 203 ? 2.278 0.733 31.867 1.00 92.25 203 LYS A C 1
ATOM 1572 O O . LYS A 1 203 ? 2.557 1.929 31.836 1.00 92.25 203 LYS A O 1
ATOM 1577 N N . LEU A 1 204 ? 1.746 0.106 30.814 1.00 92.88 204 LEU A N 1
ATOM 1578 C CA . LEU A 1 204 ? 1.460 0.797 29.557 1.00 92.88 204 LEU A CA 1
ATOM 1579 C C . LEU A 1 204 ? 0.139 1.560 29.617 1.00 92.88 204 LEU A C 1
ATOM 1581 O O . LEU A 1 204 ? -0.868 1.065 30.119 1.00 92.88 204 LEU A O 1
ATOM 1585 N N . ASN A 1 205 ? 0.082 2.743 29.021 1.00 95.06 205 ASN A N 1
ATOM 1586 C CA . ASN A 1 205 ? -1.192 3.435 28.839 1.00 95.06 205 ASN A CA 1
ATOM 1587 C C . ASN A 1 205 ? -2.067 2.727 27.774 1.00 95.06 205 ASN A C 1
ATOM 1589 O O . ASN A 1 205 ? -1.616 1.823 27.059 1.00 95.06 205 ASN A O 1
ATOM 1593 N N . SER A 1 206 ? -3.349 3.093 27.682 1.00 94.06 206 SER A N 1
ATOM 1594 C CA . SER A 1 206 ? -4.292 2.465 26.738 1.00 94.06 206 SER A CA 1
ATOM 1595 C C . SER A 1 206 ? -3.841 2.598 25.276 1.00 94.06 206 SER A C 1
ATOM 1597 O O . SER A 1 206 ? -3.991 1.655 24.491 1.00 94.06 206 SER A O 1
ATOM 1599 N N . ASP A 1 207 ? -3.236 3.731 24.924 1.00 92.81 207 ASP A N 1
ATOM 1600 C CA . ASP A 1 207 ? -2.770 4.035 23.573 1.00 92.81 207 ASP A CA 1
ATOM 1601 C C . ASP A 1 207 ? -1.553 3.200 23.173 1.00 92.81 207 ASP A C 1
ATOM 1603 O O . ASP A 1 207 ? -1.497 2.682 22.057 1.00 92.81 207 ASP A O 1
ATOM 1607 N N . GLN A 1 208 ? -0.606 2.978 24.082 1.00 94.56 208 GLN A N 1
ATOM 1608 C CA . GLN A 1 208 ? 0.549 2.110 23.867 1.00 94.56 208 GLN A CA 1
ATOM 1609 C C . GLN A 1 208 ? 0.110 0.658 23.667 1.00 94.56 208 GLN A C 1
ATOM 1611 O O . GLN A 1 208 ? 0.568 0.005 22.730 1.00 94.56 208 GLN A O 1
ATOM 1616 N N . ARG A 1 209 ? -0.848 0.168 24.469 1.00 92.75 209 ARG A N 1
ATOM 1617 C CA . ARG A 1 209 ? -1.429 -1.178 24.297 1.00 92.75 209 ARG A CA 1
ATOM 1618 C C . ARG A 1 209 ? -2.150 -1.313 22.959 1.00 92.75 209 ARG A C 1
ATOM 1620 O O . ARG A 1 209 ? -2.022 -2.331 22.283 1.00 92.75 209 ARG A O 1
ATOM 1627 N N . ARG A 1 210 ? -2.898 -0.285 22.542 1.00 92.94 210 ARG A N 1
ATOM 1628 C CA . ARG A 1 210 ? -3.537 -0.256 21.218 1.00 92.94 210 ARG A CA 1
ATOM 1629 C C . ARG A 1 210 ? -2.492 -0.261 20.104 1.00 92.94 210 ARG A C 1
ATOM 1631 O O . ARG A 1 210 ? -2.641 -0.997 19.134 1.00 92.94 210 ARG A O 1
ATOM 1638 N N . THR A 1 211 ? -1.428 0.517 20.261 1.00 93.81 211 THR A N 1
ATOM 1639 C CA . THR A 1 211 ? -0.342 0.617 19.282 1.00 93.81 211 THR A CA 1
ATOM 1640 C C . THR A 1 211 ? 0.424 -0.701 19.161 1.00 93.81 211 THR A C 1
ATOM 1642 O O . THR A 1 211 ? 0.722 -1.125 18.047 1.00 93.81 211 THR A O 1
ATOM 1645 N N . LEU A 1 212 ? 0.656 -1.418 20.264 1.00 94.62 212 LEU A N 1
ATOM 1646 C CA . LEU A 1 212 ? 1.264 -2.752 20.257 1.00 94.62 212 LEU A CA 1
ATOM 1647 C C . LEU A 1 212 ? 0.495 -3.757 19.397 1.00 94.62 212 LEU A C 1
ATOM 1649 O O . LEU A 1 212 ? 1.107 -4.521 18.657 1.00 94.62 212 LEU A O 1
ATOM 1653 N N . LYS A 1 213 ? -0.842 -3.704 19.403 1.00 94.50 213 LYS A N 1
ATOM 1654 C CA . LYS A 1 213 ? -1.671 -4.565 18.540 1.00 94.50 213 LYS A CA 1
ATOM 1655 C C . LYS A 1 213 ? -1.436 -4.326 17.045 1.00 94.50 213 LYS A C 1
ATOM 1657 O O . LYS A 1 213 ? -1.725 -5.205 16.242 1.00 94.50 213 LYS A O 1
ATOM 1662 N N . THR A 1 214 ? -0.910 -3.161 16.659 1.00 95.19 214 THR A N 1
ATOM 1663 C CA . THR A 1 214 ? -0.581 -2.848 15.256 1.00 95.19 214 THR A CA 1
ATOM 1664 C C . THR A 1 214 ? 0.789 -3.373 14.823 1.00 95.19 214 THR A C 1
ATOM 1666 O O . THR A 1 214 ? 1.083 -3.378 13.628 1.00 95.19 214 THR A O 1
ATOM 1669 N N . LEU A 1 215 ? 1.623 -3.836 15.762 1.00 93.81 215 LEU A N 1
ATOM 1670 C CA . LEU A 1 215 ? 2.993 -4.272 15.488 1.00 93.81 215 LEU A CA 1
ATOM 1671 C C . LEU A 1 215 ? 3.076 -5.405 14.446 1.00 93.81 215 LEU A C 1
ATOM 1673 O O . LEU A 1 215 ? 3.853 -5.239 13.504 1.00 93.81 215 LEU A O 1
ATOM 1677 N N . PRO A 1 216 ? 2.259 -6.482 14.508 1.00 96.00 216 PRO A N 1
ATOM 1678 C CA . PRO A 1 216 ? 2.316 -7.548 13.504 1.00 96.00 216 PRO A CA 1
ATOM 1679 C C . PRO A 1 216 ? 1.979 -7.052 12.092 1.00 96.00 216 PRO A C 1
ATOM 1681 O O . PRO A 1 216 ? 2.621 -7.441 11.119 1.00 96.00 216 PRO A O 1
ATOM 1684 N N . ALA A 1 217 ? 1.014 -6.134 11.974 1.00 95.75 217 ALA A N 1
ATOM 1685 C CA . ALA A 1 217 ? 0.645 -5.541 10.690 1.00 95.75 217 ALA A CA 1
ATOM 1686 C C . ALA A 1 217 ? 1.776 -4.671 10.119 1.00 95.75 217 ALA A C 1
ATOM 1688 O O . ALA A 1 217 ? 2.048 -4.715 8.922 1.00 95.75 217 ALA A O 1
ATOM 1689 N N . LEU A 1 218 ? 2.478 -3.908 10.965 1.00 95.56 218 LEU A N 1
ATOM 1690 C CA . LEU A 1 218 ? 3.640 -3.129 10.529 1.00 95.56 218 LEU A CA 1
ATOM 1691 C C . LEU A 1 218 ? 4.791 -4.034 10.076 1.00 95.56 218 LEU A C 1
ATOM 1693 O O . LEU A 1 218 ? 5.409 -3.742 9.058 1.00 95.56 218 LEU A O 1
ATOM 1697 N N . GLN A 1 219 ? 5.054 -5.137 10.779 1.00 95.81 219 GLN A N 1
ATOM 1698 C CA . GLN A 1 219 ? 6.063 -6.123 10.373 1.00 95.81 219 GLN A CA 1
ATOM 1699 C C . GLN A 1 219 ? 5.717 -6.789 9.033 1.00 95.81 219 GLN A C 1
ATOM 1701 O O . GLN A 1 219 ? 6.603 -6.983 8.204 1.00 95.81 219 GLN A O 1
ATOM 1706 N N . ALA A 1 220 ? 4.436 -7.075 8.775 1.00 96.88 220 ALA A N 1
ATOM 1707 C CA . ALA A 1 220 ? 3.991 -7.577 7.475 1.00 96.88 220 ALA A CA 1
ATOM 1708 C C . ALA A 1 220 ? 4.277 -6.566 6.349 1.00 96.88 220 ALA A C 1
ATOM 1710 O O . ALA A 1 220 ? 4.916 -6.915 5.361 1.00 96.88 220 ALA A O 1
ATOM 1711 N N . VAL A 1 221 ? 3.919 -5.290 6.543 1.00 95.88 221 VAL A N 1
ATOM 1712 C CA . VAL A 1 221 ? 4.207 -4.223 5.564 1.00 95.88 221 VAL A CA 1
ATOM 1713 C C . VAL A 1 221 ? 5.715 -4.025 5.368 1.00 95.88 221 VAL A C 1
ATOM 1715 O O . VAL A 1 221 ? 6.168 -3.784 4.253 1.00 95.88 221 VAL A O 1
ATOM 1718 N N . GLN A 1 222 ? 6.516 -4.129 6.432 1.00 97.25 222 GLN A N 1
ATOM 1719 C CA . GLN A 1 222 ? 7.978 -4.073 6.343 1.00 97.25 222 GLN A CA 1
ATOM 1720 C C . GLN A 1 222 ? 8.523 -5.166 5.417 1.00 97.25 222 GLN A C 1
ATOM 1722 O O . GLN A 1 222 ? 9.390 -4.889 4.588 1.00 97.25 222 GLN A O 1
ATOM 1727 N N . LYS A 1 223 ? 8.018 -6.395 5.573 1.00 97.38 223 LYS A N 1
ATOM 1728 C CA . LYS A 1 223 ? 8.405 -7.541 4.752 1.00 97.38 223 LYS A CA 1
ATOM 1729 C C . LYS A 1 223 ? 8.014 -7.317 3.292 1.00 97.38 223 LYS A C 1
ATOM 1731 O O . LYS A 1 223 ? 8.882 -7.388 2.434 1.00 97.38 223 LYS A O 1
ATOM 1736 N N . GLU A 1 224 ? 6.765 -6.940 3.029 1.00 95.94 224 GLU A N 1
ATOM 1737 C CA . GLU A 1 224 ? 6.281 -6.660 1.669 1.00 95.94 224 GLU A CA 1
ATOM 1738 C C . GLU A 1 224 ? 7.111 -5.576 0.967 1.00 95.94 224 GLU A C 1
ATOM 1740 O O . GLU A 1 224 ? 7.514 -5.749 -0.178 1.00 95.94 224 GLU A O 1
ATOM 1745 N N . LEU A 1 225 ? 7.433 -4.474 1.655 1.00 95.50 225 LEU A N 1
ATOM 1746 C CA . LEU A 1 225 ? 8.266 -3.412 1.079 1.00 95.50 225 LEU A CA 1
ATOM 1747 C C . LEU A 1 225 ? 9.692 -3.882 0.775 1.00 95.50 225 LEU A C 1
ATOM 1749 O O . LEU A 1 225 ? 10.296 -3.413 -0.189 1.00 95.50 225 LEU A O 1
ATOM 1753 N N . LYS A 1 226 ? 10.240 -4.785 1.594 1.00 96.12 226 LYS A N 1
ATOM 1754 C CA . LYS A 1 226 ? 11.556 -5.381 1.351 1.00 96.12 226 LYS A CA 1
ATOM 1755 C C . LYS A 1 226 ? 11.519 -6.316 0.142 1.00 96.12 226 LYS A C 1
ATOM 1757 O O . LYS A 1 226 ? 12.418 -6.246 -0.688 1.00 96.12 226 LYS A O 1
ATOM 1762 N N . ASP A 1 227 ? 10.470 -7.123 0.020 1.00 95.88 227 ASP A N 1
ATOM 1763 C CA . ASP A 1 227 ? 10.282 -8.045 -1.101 1.00 95.88 227 ASP A CA 1
ATOM 1764 C C . ASP A 1 227 ? 10.109 -7.275 -2.425 1.00 95.88 227 ASP A C 1
ATOM 1766 O O . ASP A 1 227 ? 10.769 -7.597 -3.410 1.00 95.88 227 ASP A O 1
ATOM 1770 N N . VAL A 1 228 ? 9.318 -6.192 -2.435 1.00 94.19 228 VAL A N 1
ATOM 1771 C CA . VAL A 1 228 ? 9.159 -5.309 -3.609 1.00 94.19 228 VAL A CA 1
ATOM 1772 C C . VAL A 1 228 ? 10.476 -4.633 -3.989 1.00 94.19 228 VAL A C 1
ATOM 1774 O O . VAL A 1 228 ? 10.814 -4.594 -5.168 1.00 94.19 228 VAL A O 1
ATOM 1777 N N . LYS A 1 229 ? 11.241 -4.128 -3.011 1.00 94.88 229 LYS A N 1
ATOM 1778 C CA . LYS A 1 229 ? 12.559 -3.532 -3.272 1.00 94.88 229 LYS A CA 1
ATOM 1779 C C . LYS A 1 229 ? 13.491 -4.536 -3.958 1.00 94.88 229 LYS A C 1
ATOM 1781 O O . LYS A 1 229 ? 14.066 -4.210 -4.988 1.00 94.88 229 LYS A O 1
ATOM 1786 N N . ASN A 1 230 ? 13.596 -5.748 -3.412 1.00 93.62 230 ASN A N 1
ATOM 1787 C CA . ASN A 1 230 ? 14.452 -6.794 -3.972 1.00 93.62 230 ASN A CA 1
ATOM 1788 C C . ASN A 1 230 ? 14.008 -7.210 -5.385 1.00 93.62 230 ASN A C 1
ATOM 1790 O O . ASN A 1 230 ? 14.849 -7.513 -6.225 1.00 93.62 230 ASN A O 1
ATOM 1794 N N . LEU A 1 231 ? 12.697 -7.234 -5.652 1.00 94.88 231 LEU A N 1
ATOM 1795 C CA . LEU A 1 231 ? 12.161 -7.560 -6.973 1.00 94.88 231 LEU A CA 1
ATOM 1796 C C . LEU A 1 231 ? 12.536 -6.504 -8.020 1.00 94.88 231 LEU A C 1
ATOM 1798 O O . LEU A 1 231 ? 12.932 -6.868 -9.122 1.00 94.88 231 LEU A O 1
ATOM 1802 N N . ILE A 1 232 ? 12.440 -5.216 -7.671 1.00 90.31 232 ILE A N 1
ATOM 1803 C CA . ILE A 1 232 ? 12.841 -4.116 -8.560 1.00 90.31 232 ILE A CA 1
ATOM 1804 C C . ILE A 1 232 ? 14.340 -4.199 -8.852 1.00 90.31 232 ILE A C 1
ATOM 1806 O O . ILE A 1 232 ? 14.722 -4.196 -10.015 1.00 90.31 232 ILE A O 1
ATOM 1810 N N . GLU A 1 233 ? 15.171 -4.371 -7.820 1.00 90.31 233 GLU A N 1
ATOM 1811 C CA . GLU A 1 233 ? 16.625 -4.512 -7.985 1.00 90.31 233 GLU A CA 1
ATOM 1812 C C . GLU A 1 233 ? 16.990 -5.738 -8.845 1.00 90.31 233 GLU A C 1
ATOM 1814 O O . GLU A 1 233 ? 17.898 -5.668 -9.670 1.00 90.31 233 GLU A O 1
ATOM 1819 N N . SER A 1 234 ? 16.265 -6.858 -8.706 1.00 90.56 234 SER A N 1
ATOM 1820 C CA . SER A 1 234 ? 16.442 -8.027 -9.580 1.00 90.56 234 SER A CA 1
ATOM 1821 C C . SER A 1 234 ? 16.084 -7.706 -11.025 1.00 90.56 234 SER A C 1
ATOM 1823 O O . SER A 1 234 ? 16.859 -8.028 -11.916 1.00 90.56 234 SER A O 1
ATOM 1825 N N . HIS A 1 235 ? 14.942 -7.059 -11.256 1.00 87.81 235 HIS A N 1
ATOM 1826 C CA . HIS A 1 235 ? 14.476 -6.723 -12.599 1.00 87.81 235 HIS A CA 1
ATOM 1827 C C . HIS A 1 235 ? 15.404 -5.716 -13.289 1.00 87.81 235 HIS A C 1
ATOM 1829 O O . HIS A 1 235 ? 15.670 -5.837 -14.478 1.00 87.81 235 HIS A O 1
ATOM 1835 N N . GLU A 1 236 ? 15.950 -4.753 -12.545 1.00 86.06 236 GLU A N 1
ATOM 1836 C CA . GLU A 1 236 ? 16.989 -3.842 -13.032 1.00 86.06 236 GLU A CA 1
ATOM 1837 C C . GLU A 1 236 ? 18.272 -4.593 -13.403 1.00 86.06 236 GLU A C 1
ATOM 1839 O O . GLU A 1 236 ? 18.856 -4.332 -14.453 1.00 86.06 236 GLU A O 1
ATOM 1844 N N . ALA A 1 237 ? 18.690 -5.564 -12.587 1.00 84.56 237 ALA A N 1
ATOM 1845 C CA . ALA A 1 237 ? 19.861 -6.389 -12.871 1.00 84.56 237 ALA A CA 1
ATOM 1846 C C . ALA A 1 237 ? 19.646 -7.353 -14.052 1.00 84.56 237 ALA A C 1
ATOM 1848 O O . ALA A 1 237 ? 20.582 -7.607 -14.810 1.00 84.56 237 ALA A O 1
ATOM 1849 N N . ASP A 1 238 ? 18.442 -7.909 -14.204 1.00 82.31 238 ASP A N 1
ATOM 1850 C CA . ASP A 1 238 ? 18.033 -8.701 -15.370 1.00 82.31 238 ASP A CA 1
ATOM 1851 C C . ASP A 1 238 ? 18.060 -7.830 -16.633 1.00 82.31 238 ASP A C 1
ATOM 1853 O O . ASP A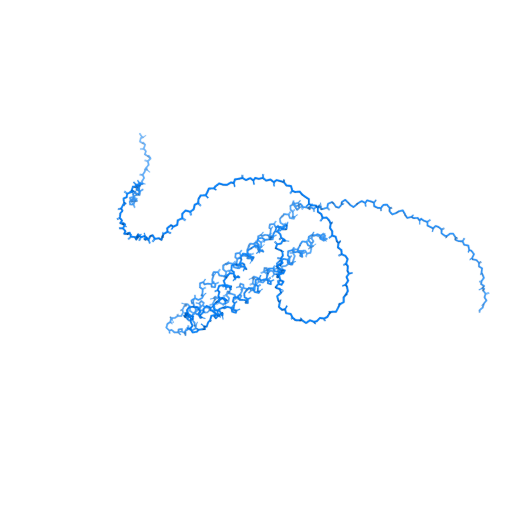 1 238 ? 18.701 -8.190 -17.618 1.00 82.31 238 ASP A O 1
ATOM 1857 N N . PHE A 1 239 ? 17.478 -6.631 -16.564 1.00 81.06 239 PHE A N 1
ATOM 1858 C CA . PHE A 1 239 ? 17.445 -5.680 -17.672 1.00 81.06 239 PHE A CA 1
ATOM 1859 C C . PHE A 1 239 ? 18.850 -5.220 -18.095 1.00 81.06 239 PHE A C 1
ATOM 1861 O O . PHE A 1 239 ? 19.172 -5.209 -19.283 1.00 81.06 239 PHE A O 1
ATOM 1868 N N . ALA A 1 240 ? 19.726 -4.914 -17.134 1.00 78.81 240 ALA A N 1
ATOM 1869 C CA . ALA A 1 240 ? 21.123 -4.580 -17.410 1.00 78.81 240 ALA A CA 1
ATOM 1870 C C . ALA A 1 240 ? 21.880 -5.748 -18.069 1.00 78.81 240 ALA A C 1
ATOM 1872 O O . ALA A 1 240 ? 22.707 -5.530 -18.956 1.00 78.81 240 ALA A O 1
ATOM 1873 N N . ARG A 1 241 ? 21.582 -6.996 -17.673 1.00 78.50 241 ARG A N 1
ATOM 1874 C CA . ARG A 1 241 ? 22.156 -8.200 -18.293 1.00 78.50 241 ARG A CA 1
ATOM 1875 C C . ARG A 1 241 ? 21.688 -8.399 -19.731 1.00 78.50 241 ARG A C 1
ATOM 1877 O O . ARG A 1 241 ? 22.508 -8.784 -20.560 1.00 78.50 241 ARG A O 1
ATOM 1884 N N . ASP A 1 242 ? 20.424 -8.133 -20.039 1.00 76.00 242 ASP A N 1
ATOM 1885 C CA . ASP A 1 242 ? 19.889 -8.283 -21.398 1.00 76.00 242 ASP A CA 1
ATOM 1886 C C . ASP A 1 242 ? 20.448 -7.233 -22.365 1.00 76.00 242 ASP A C 1
ATOM 1888 O O . ASP A 1 242 ? 20.800 -7.571 -23.500 1.00 76.00 242 ASP A O 1
ATOM 1892 N N . ILE A 1 243 ? 20.632 -5.995 -21.887 1.00 73.19 243 ILE A N 1
ATOM 1893 C CA . ILE A 1 243 ? 21.352 -4.944 -22.618 1.00 73.19 243 ILE A CA 1
ATOM 1894 C C . ILE A 1 243 ? 22.804 -5.369 -22.874 1.00 73.19 243 ILE A C 1
ATOM 1896 O O . ILE A 1 243 ? 23.256 -5.354 -24.017 1.00 73.19 243 ILE A O 1
ATOM 1900 N N . ALA A 1 244 ? 23.533 -5.797 -21.836 1.00 73.06 244 ALA A N 1
ATOM 1901 C CA . ALA A 1 244 ? 24.937 -6.198 -21.967 1.00 73.06 244 ALA A CA 1
ATOM 1902 C C . ALA A 1 244 ? 25.131 -7.440 -22.855 1.00 73.06 244 ALA A C 1
ATOM 1904 O O . ALA A 1 244 ? 26.171 -7.595 -23.491 1.00 73.06 244 ALA A O 1
ATOM 1905 N N . ALA A 1 245 ? 24.134 -8.327 -22.915 1.00 80.12 245 ALA A N 1
ATOM 1906 C CA . ALA A 1 245 ? 24.152 -9.509 -23.770 1.00 80.12 245 ALA A CA 1
ATOM 1907 C C . ALA A 1 245 ? 23.810 -9.211 -25.242 1.00 80.12 245 ALA A C 1
ATOM 1909 O O . ALA A 1 245 ? 23.805 -10.147 -26.043 1.00 80.12 245 ALA A O 1
ATOM 1910 N N . GLY A 1 246 ? 23.488 -7.959 -25.602 1.00 64.38 246 GLY A N 1
ATOM 1911 C CA . GLY A 1 246 ? 23.104 -7.585 -26.967 1.00 64.38 246 GLY A CA 1
ATOM 1912 C C . GLY A 1 246 ? 21.839 -8.294 -27.461 1.00 64.38 246 GLY A C 1
ATOM 1913 O O . GLY A 1 246 ? 21.636 -8.420 -28.664 1.00 64.38 246 GLY A O 1
ATOM 1914 N N . ARG A 1 247 ? 21.006 -8.798 -26.538 1.00 60.03 247 ARG A N 1
ATOM 1915 C CA . ARG A 1 247 ? 19.742 -9.497 -26.827 1.00 60.03 247 ARG A CA 1
ATOM 1916 C C . ARG A 1 247 ? 18.520 -8.587 -26.745 1.00 60.03 247 ARG A C 1
ATOM 1918 O O . ARG A 1 247 ? 17.399 -9.075 -26.846 1.00 60.03 247 ARG A O 1
ATOM 1925 N N . GLY A 1 248 ? 18.723 -7.283 -26.563 1.00 55.97 248 GLY A N 1
ATOM 1926 C CA . GLY A 1 248 ? 17.669 -6.309 -26.795 1.00 55.97 248 GLY A CA 1
ATOM 1927 C C . GLY A 1 248 ? 17.280 -6.376 -28.264 1.00 55.97 248 GLY A C 1
ATOM 1928 O O . GLY A 1 248 ? 17.982 -5.827 -29.107 1.00 55.97 248 GLY A O 1
ATOM 1929 N N . GLU A 1 249 ? 16.199 -7.090 -28.573 1.00 50.88 249 GLU A N 1
ATOM 1930 C CA . GLU A 1 249 ? 15.496 -6.945 -29.839 1.00 50.88 249 GLU A CA 1
ATOM 1931 C C . GLU A 1 249 ? 15.099 -5.471 -29.940 1.00 50.88 249 GLU A C 1
ATOM 1933 O O . GLU A 1 249 ? 14.083 -5.033 -29.400 1.00 50.88 249 GLU A O 1
ATOM 1938 N N . CYS A 1 250 ? 15.944 -4.678 -30.595 1.00 46.22 250 CYS A N 1
ATOM 1939 C CA . CYS A 1 250 ? 15.520 -3.449 -31.221 1.00 46.22 250 CYS A CA 1
ATOM 1940 C C . CYS A 1 250 ? 14.462 -3.889 -32.228 1.00 46.22 250 CYS A C 1
ATOM 1942 O O . CYS A 1 250 ? 14.789 -4.268 -33.352 1.00 46.22 250 CYS A O 1
ATOM 1944 N N . SER A 1 251 ? 13.191 -3.893 -31.823 1.00 52.31 251 SER A N 1
ATOM 1945 C CA . SER A 1 251 ? 12.085 -3.809 -32.761 1.00 52.31 251 SER A CA 1
ATOM 1946 C C . SER A 1 251 ? 12.194 -2.431 -33.407 1.00 52.31 251 SER A C 1
ATOM 1948 O O . SER A 1 251 ? 11.493 -1.490 -33.038 1.00 52.31 251 SER A O 1
ATOM 1950 N N . GLY A 1 252 ? 13.170 -2.301 -34.306 1.00 47.81 252 GLY A N 1
ATOM 1951 C CA . GLY A 1 252 ? 13.208 -1.261 -35.298 1.00 47.81 252 GLY A CA 1
ATOM 1952 C C . GLY A 1 252 ? 11.903 -1.401 -36.046 1.00 47.81 252 GLY A C 1
ATOM 1953 O O . GLY A 1 252 ? 11.701 -2.348 -36.805 1.00 47.81 252 GLY A O 1
ATOM 1954 N N . VAL A 1 253 ? 10.988 -0.488 -35.755 1.00 43.88 253 VAL A N 1
ATOM 1955 C CA . VAL A 1 253 ? 10.014 -0.069 -36.741 1.00 43.88 253 VAL A CA 1
ATOM 1956 C C . VAL A 1 253 ? 10.881 0.444 -37.884 1.00 43.88 253 VAL A C 1
ATOM 1958 O O . VAL A 1 253 ? 11.429 1.539 -37.810 1.00 43.88 253 VAL A O 1
ATOM 1961 N N . VAL A 1 254 ? 11.139 -0.428 -38.858 1.00 46.59 254 VAL A N 1
ATOM 1962 C CA . VAL A 1 254 ? 11.629 -0.031 -40.171 1.00 46.59 254 VAL A CA 1
ATOM 1963 C C . VAL A 1 254 ? 10.503 0.837 -40.709 1.00 46.59 254 VAL A C 1
ATOM 1965 O O . VAL A 1 254 ? 9.464 0.327 -41.119 1.00 46.59 254 VAL A O 1
ATOM 1968 N N . GLY A 1 255 ? 10.647 2.147 -40.529 1.00 46.59 255 GLY A N 1
ATOM 1969 C CA . GLY A 1 255 ? 9.912 3.101 -41.329 1.00 46.59 255 GLY A CA 1
ATOM 1970 C C . GLY A 1 255 ? 10.373 2.867 -42.753 1.00 46.59 255 GLY A C 1
ATOM 1971 O O . GLY A 1 255 ? 11.533 3.122 -43.074 1.00 46.59 255 GLY A O 1
ATOM 1972 N N . ASP A 1 256 ? 9.489 2.299 -43.564 1.00 47.19 256 ASP A N 1
ATOM 1973 C CA . ASP A 1 256 ? 9.511 2.474 -45.008 1.00 47.19 256 ASP A CA 1
ATOM 1974 C C . ASP A 1 256 ? 9.278 3.975 -45.273 1.00 47.19 256 ASP A C 1
ATOM 1976 O O . ASP A 1 256 ? 8.176 4.391 -45.620 1.00 47.19 256 ASP A O 1
ATOM 1980 N N . ASP A 1 257 ? 10.283 4.811 -44.996 1.00 50.81 257 ASP A N 1
ATOM 1981 C CA . ASP A 1 257 ? 10.301 6.195 -45.453 1.00 50.81 257 ASP A CA 1
ATOM 1982 C C . ASP A 1 257 ? 10.718 6.148 -46.925 1.00 50.81 257 ASP A C 1
ATOM 1984 O O . ASP A 1 257 ? 11.889 5.958 -47.264 1.00 50.81 257 ASP A O 1
ATOM 1988 N N . GLU A 1 258 ? 9.700 6.217 -47.784 1.00 61.06 258 GLU A N 1
ATOM 1989 C CA . GLU A 1 258 ? 9.815 6.445 -49.219 1.00 61.06 258 GLU A CA 1
ATOM 1990 C C . GLU A 1 258 ? 10.774 7.615 -49.484 1.00 61.06 258 GLU A C 1
ATOM 1992 O O . GLU A 1 258 ? 10.659 8.697 -48.905 1.00 61.06 258 GLU A O 1
ATOM 1997 N N . GLU A 1 259 ? 11.747 7.370 -50.358 1.00 53.00 259 GLU A N 1
ATOM 1998 C CA . GLU A 1 259 ? 12.664 8.378 -50.869 1.00 53.00 259 GLU A CA 1
ATOM 1999 C C . GLU A 1 259 ? 11.882 9.429 -51.674 1.00 53.00 259 GLU A C 1
ATOM 2001 O O . GLU A 1 259 ? 11.652 9.265 -52.871 1.00 53.00 259 GLU A O 1
ATOM 2006 N N . ASP A 1 260 ? 11.490 10.531 -51.035 1.00 51.59 260 ASP A N 1
ATOM 2007 C CA . ASP A 1 260 ? 11.159 11.757 -51.759 1.00 51.59 260 ASP A CA 1
ATOM 2008 C C . ASP A 1 260 ? 12.474 12.389 -52.250 1.00 51.59 260 ASP A C 1
ATOM 2010 O O . ASP A 1 260 ? 13.170 13.114 -51.530 1.00 51.59 260 ASP A O 1
ATOM 2014 N N . GLU A 1 261 ? 12.830 12.075 -53.499 1.00 53.41 261 GLU A N 1
ATOM 2015 C CA . GLU A 1 261 ? 13.829 12.780 -54.302 1.00 53.41 261 GLU A CA 1
ATOM 2016 C C . GLU A 1 261 ? 13.466 14.274 -54.376 1.00 53.41 261 GLU A C 1
ATOM 2018 O O . GLU A 1 261 ? 12.708 14.722 -55.236 1.00 53.41 261 GLU A O 1
ATOM 2023 N N . VAL A 1 262 ? 14.013 15.084 -53.467 1.00 53.69 262 VAL A N 1
ATOM 2024 C CA . VAL A 1 262 ? 13.940 16.542 -53.590 1.00 53.69 262 VAL A CA 1
ATOM 2025 C C . VAL A 1 262 ? 14.942 16.977 -54.660 1.00 53.69 262 VAL A C 1
ATOM 2027 O O . VAL A 1 262 ? 16.134 17.158 -54.402 1.00 53.69 262 VAL A O 1
ATOM 2030 N N . GLU A 1 263 ? 14.435 17.124 -55.880 1.00 54.16 263 GLU A N 1
ATOM 2031 C CA . GLU A 1 263 ? 15.102 17.722 -57.033 1.00 54.16 263 GLU A CA 1
ATOM 2032 C C . GLU A 1 263 ? 15.524 19.167 -56.688 1.00 54.16 263 GLU A C 1
ATOM 2034 O O . GLU A 1 263 ? 14.742 20.116 -56.740 1.00 54.16 263 GLU A O 1
ATOM 2039 N N . PHE A 1 264 ? 16.776 19.341 -56.252 1.00 46.81 264 PHE A N 1
ATOM 2040 C CA . PHE A 1 264 ? 17.373 20.656 -56.020 1.00 46.81 264 PHE A CA 1
ATOM 2041 C C . PHE A 1 264 ? 17.661 21.323 -57.371 1.00 46.81 264 PHE A C 1
ATOM 2043 O O . PHE A 1 264 ? 18.725 21.143 -57.969 1.00 46.81 264 PHE A O 1
ATOM 2050 N N . GLU A 1 265 ? 16.704 22.115 -57.851 1.00 57.66 265 GLU A N 1
ATOM 2051 C CA . GLU A 1 265 ? 16.875 22.975 -59.017 1.00 57.66 265 GLU A CA 1
ATOM 2052 C C . GLU A 1 265 ? 17.902 24.080 -58.699 1.00 57.66 265 GLU A C 1
ATOM 2054 O O . GLU A 1 265 ? 17.654 25.045 -57.971 1.00 57.66 265 GLU A O 1
ATOM 2059 N N . TYR A 1 266 ? 19.111 23.899 -59.230 1.00 47.22 266 TYR A N 1
ATOM 2060 C CA . TYR A 1 266 ? 20.204 24.866 -59.210 1.00 47.22 266 TYR A CA 1
ATOM 2061 C C . TYR A 1 266 ? 19.816 26.097 -60.048 1.00 47.22 266 TYR A C 1
ATOM 2063 O O . TYR A 1 266 ? 20.056 26.147 -61.255 1.00 47.22 266 TYR A O 1
ATOM 2071 N N . ILE A 1 267 ? 19.250 27.130 -59.421 1.00 52.12 267 ILE A N 1
ATOM 2072 C CA . ILE A 1 267 ? 19.123 28.441 -60.069 1.00 52.12 267 ILE A CA 1
ATOM 2073 C C . ILE A 1 267 ? 20.487 29.136 -60.012 1.00 52.12 267 ILE A C 1
ATOM 2075 O O . ILE A 1 267 ? 20.854 29.793 -59.037 1.00 52.12 267 ILE A O 1
ATOM 2079 N N . ALA A 1 268 ? 21.251 28.985 -61.091 1.00 53.75 268 ALA A N 1
ATOM 2080 C CA . ALA A 1 268 ? 22.387 29.838 -61.393 1.00 53.75 268 ALA A CA 1
ATOM 2081 C C . ALA A 1 268 ? 21.877 31.243 -61.757 1.00 53.75 268 ALA A C 1
ATOM 2083 O O . ALA A 1 268 ? 21.348 31.451 -62.846 1.00 53.75 268 ALA A O 1
ATOM 2084 N N . VAL A 1 269 ? 22.052 32.221 -60.864 1.00 54.62 269 VAL A N 1
ATOM 2085 C CA . VAL A 1 269 ? 21.959 33.640 -61.236 1.00 54.62 269 VAL A CA 1
ATOM 2086 C C . VAL A 1 269 ? 23.370 34.150 -61.494 1.00 54.62 269 VAL A C 1
ATOM 2088 O O . VAL A 1 269 ? 24.139 34.445 -60.581 1.00 54.62 269 VAL A O 1
ATOM 2091 N N . THR A 1 270 ? 23.709 34.202 -62.775 1.00 52.34 270 THR A N 1
ATOM 2092 C CA . THR A 1 270 ? 24.882 34.878 -63.320 1.00 52.34 270 THR A CA 1
ATOM 2093 C C . THR A 1 270 ? 24.745 36.397 -63.177 1.00 52.34 270 THR A C 1
ATOM 2095 O O . THR A 1 270 ? 23.833 36.995 -63.741 1.00 52.34 270 THR A O 1
ATOM 2098 N N . ASP A 1 271 ? 25.651 36.985 -62.400 1.00 53.62 271 ASP A N 1
ATOM 2099 C CA . ASP A 1 271 ? 26.530 38.111 -62.759 1.00 53.62 271 ASP A CA 1
ATOM 2100 C C . ASP A 1 271 ? 26.106 39.018 -63.935 1.00 53.62 271 ASP A C 1
ATOM 2102 O O . ASP A 1 271 ? 26.235 38.582 -65.075 1.00 53.62 271 ASP A O 1
ATOM 2106 N N . VAL A 1 272 ? 25.708 40.281 -63.673 1.00 50.09 272 VAL A N 1
ATOM 2107 C CA . VAL A 1 272 ? 25.754 41.415 -64.632 1.00 50.09 272 VAL A CA 1
ATOM 2108 C C . VAL A 1 272 ? 25.753 42.788 -63.896 1.00 50.09 272 VAL A C 1
ATOM 2110 O O . VAL A 1 272 ? 24.742 43.174 -63.320 1.00 50.09 272 VAL A O 1
ATOM 2113 N N . HIS A 1 273 ? 26.857 43.544 -64.063 1.00 54.44 273 HIS A N 1
ATOM 2114 C CA . HIS A 1 273 ? 27.063 45.022 -63.961 1.00 54.44 273 HIS A CA 1
ATOM 2115 C C . HIS A 1 273 ? 27.221 45.649 -62.555 1.00 54.44 273 HIS A C 1
ATOM 2117 O O . HIS A 1 273 ? 26.311 45.597 -61.742 1.00 54.44 273 HIS A O 1
ATOM 2123 N N . ARG A 1 274 ? 28.371 46.219 -62.140 1.00 52.97 274 ARG A N 1
ATOM 2124 C CA . ARG A 1 274 ? 29.322 47.179 -62.764 1.00 52.97 274 ARG A CA 1
ATOM 2125 C C . ARG A 1 274 ? 28.683 48.554 -63.015 1.00 52.97 274 ARG A C 1
ATOM 2127 O O . ARG A 1 274 ? 27.955 48.700 -63.984 1.00 52.97 274 ARG A O 1
ATOM 2134 N N . ASP A 1 275 ? 28.923 49.516 -62.123 1.00 50.09 275 ASP A N 1
ATOM 2135 C CA . ASP A 1 275 ? 29.722 50.729 -62.388 1.00 50.09 275 ASP A CA 1
ATOM 2136 C C . ASP A 1 275 ? 29.547 51.793 -61.283 1.00 50.09 275 ASP A C 1
ATOM 2138 O O . ASP A 1 275 ? 28.437 52.032 -60.822 1.00 50.09 275 ASP A O 1
ATOM 2142 N N . GLU A 1 276 ? 30.692 52.400 -60.932 1.00 55.78 276 GLU A N 1
ATOM 2143 C CA . GLU A 1 276 ? 30.902 53.789 -60.470 1.00 55.78 276 GLU A CA 1
ATOM 2144 C C . GLU A 1 276 ? 30.264 54.213 -59.118 1.00 55.78 276 GLU A C 1
ATOM 2146 O O . GLU A 1 276 ? 29.183 53.805 -58.736 1.00 55.78 276 GLU A O 1
ATOM 2151 N N . GLU A 1 277 ? 30.899 54.990 -58.243 1.00 60.16 277 GLU A N 1
ATOM 2152 C CA . GLU A 1 277 ? 31.789 56.118 -58.477 1.00 60.16 277 GLU A CA 1
ATOM 2153 C C . GLU A 1 277 ? 32.591 56.415 -57.193 1.00 60.16 277 GLU A C 1
ATOM 2155 O O . GLU A 1 277 ? 32.186 56.103 -56.072 1.00 60.16 277 GLU A O 1
ATOM 2160 N N . LEU A 1 278 ? 33.760 57.007 -57.395 1.00 68.38 278 LEU A N 1
ATOM 2161 C CA . LEU A 1 278 ? 34.810 57.286 -56.430 1.00 68.38 278 LEU A CA 1
ATOM 2162 C C . LEU A 1 278 ? 34.978 58.802 -56.380 1.00 68.38 278 LEU A C 1
ATOM 2164 O O . LEU A 1 278 ? 35.491 59.329 -57.358 1.00 68.38 278 LEU A O 1
ATOM 2168 N N . VAL A 1 279 ? 34.589 59.493 -55.301 1.00 62.84 279 VAL A N 1
ATOM 2169 C CA . VAL A 1 279 ? 35.054 60.869 -55.023 1.00 62.84 279 VAL A CA 1
ATOM 2170 C C . VAL A 1 279 ? 35.088 61.148 -53.510 1.00 62.84 279 VAL A C 1
ATOM 2172 O O . VAL A 1 279 ? 34.046 61.118 -52.859 1.00 62.84 279 VAL A O 1
ATOM 2175 N N . ASP A 1 280 ? 36.319 61.393 -53.042 1.00 61.12 280 ASP A N 1
ATOM 2176 C CA . ASP A 1 280 ? 36.852 62.133 -51.872 1.00 61.12 280 ASP A CA 1
ATOM 2177 C C . ASP A 1 280 ? 36.148 62.135 -50.499 1.00 61.12 280 ASP A C 1
ATOM 2179 O O . ASP A 1 280 ? 35.068 62.746 -50.335 1.00 61.12 280 ASP A O 1
#

Radius of gyration: 38.45 Å; chains: 1; bounding box: 92×128×98 Å

Organism: NCBI:txid48587

Sequence (280 aa):
MVDASNDRVVPDALPLTPQAKTQKKKRRSNKPKTADSPAEGSVIVTDTVSAALVHRAPEEAHVKEGTVTLELVAPSEDPTFDDLTTKSSPVVELLQKRLKALNKKIARIGSYATTDHEKLDDDQRRTLRTLPSLQAVQKELKDVKKLIESHEADLARERAEAPAFDDLATKSNPVVELLQKRLKALNKKIARIGSYATTDHEKLNSDQRRTLKTLPALQAVQKELKDVKNLIESHEADFARDIAAGRGECSGVVGDDEEDEVEFEYIAVTDVHRDEELVD

Secondary structure (DSSP, 8-state):
--------PPP-------------------------------------------------------------------------SS---HHHHHHHHHHHHHHHHHHHHHHHHTS-TTTS-HHHHHHHTTHHHHHHHHHHHHHHHHHHHHHHHHHHHHHHS---SSSSTTS--HHHHHHHHHHHHHHHHHHHHHHHHTS-GGGS-HHHHHHHTTHHHHHHHHHHHHHHHHHHHHHHHHHHHHHHTT----------------------------------

Foldseek 3Di:
DDDDDDDDDDDDDDDDDDDDDDDDDDDDDDDDDDDDDDDDDDDDDDDDDDDDDDDDDDDDDDDDDDDDDDDDDDPDPDPDPPDVPPPQPPVLVVLVVVLVVLVVLLVVLVVCVPPPPVPDDPVSNVSVVCNVVSVVVSVVSVVVSVVVVVVVVVVVVCVVVDDDDDPPPPDDDVLLVVLVVVLVVLVVLLVVLVVLVPDDPVPDDPVSVVSVVCNVVSVVVSVVSVVVSVVVVVVVVVVVVCVVVVVPPPPPPPPPPPDPPPPPPDPDDDDDDDDDDDDD

pLDDT: mean 71.67, std 22.62, range [32.5, 98.12]